Protein AF-G4ZXU2-F1 (afdb_monomer_lite)

Structure (mmCIF, N/CA/C/O backbone):
data_AF-G4ZXU2-F1
#
_entry.id   AF-G4ZXU2-F1
#
loop_
_atom_site.group_PDB
_atom_site.id
_atom_site.type_symbol
_atom_site.label_atom_id
_atom_site.label_alt_id
_atom_site.label_comp_id
_atom_site.label_asym_id
_atom_site.label_entity_id
_atom_site.label_seq_id
_atom_site.pdbx_PDB_ins_code
_atom_site.Cartn_x
_atom_site.Cartn_y
_atom_site.Cartn_z
_atom_site.occupancy
_atom_site.B_iso_or_equiv
_atom_site.auth_seq_id
_atom_site.auth_comp_id
_atom_site.auth_asym_id
_atom_site.auth_atom_id
_atom_site.pdbx_PDB_model_num
ATOM 1 N N . MET A 1 1 ? -4.319 -18.230 17.099 1.00 66.12 1 MET A N 1
ATOM 2 C CA . MET A 1 1 ? -5.086 -17.973 15.853 1.00 66.12 1 MET A CA 1
ATOM 3 C C . MET A 1 1 ? -5.417 -16.495 15.662 1.00 66.12 1 MET A C 1
ATOM 5 O O . MET A 1 1 ? -5.153 -16.000 14.575 1.00 66.12 1 MET A O 1
ATOM 9 N N . ALA A 1 2 ? -5.906 -15.783 16.688 1.00 79.88 2 ALA A N 1
ATOM 10 C CA . ALA A 1 2 ? -6.284 -14.363 16.595 1.00 79.88 2 ALA A CA 1
ATOM 11 C C . ALA A 1 2 ? -5.187 -13.443 16.019 1.00 79.88 2 ALA A C 1
ATOM 13 O O . ALA A 1 2 ? -5.470 -12.634 15.143 1.00 79.88 2 ALA A O 1
ATOM 14 N N . LEU A 1 3 ? -3.926 -13.633 16.426 1.00 79.62 3 LEU A N 1
ATOM 15 C CA . LEU A 1 3 ? -2.787 -12.866 15.906 1.00 79.62 3 LEU A CA 1
ATOM 16 C C . LEU A 1 3 ? -2.544 -13.068 14.404 1.00 79.62 3 LEU A C 1
ATOM 18 O O . LEU A 1 3 ? -2.312 -12.111 13.672 1.00 79.62 3 LEU A O 1
ATOM 22 N N . ARG A 1 4 ? -2.599 -14.319 13.932 1.00 82.06 4 ARG A N 1
ATOM 23 C CA . ARG A 1 4 ? -2.391 -14.629 12.510 1.00 82.06 4 ARG A CA 1
ATOM 24 C C . ARG A 1 4 ? -3.493 -14.010 11.658 1.00 82.06 4 ARG A C 1
ATOM 26 O O . ARG A 1 4 ? -3.188 -13.423 10.630 1.00 82.06 4 ARG A O 1
ATOM 33 N N . LEU A 1 5 ? -4.740 -14.097 12.124 1.00 86.31 5 LEU A N 1
ATOM 34 C CA . LEU A 1 5 ? -5.877 -13.458 11.466 1.00 86.31 5 LEU A CA 1
ATOM 35 C C . LEU A 1 5 ? -5.691 -11.939 11.398 1.00 86.31 5 LEU A C 1
ATOM 37 O O . LEU A 1 5 ? -5.810 -11.366 10.325 1.00 86.31 5 LEU A O 1
ATOM 41 N N . TRP A 1 6 ? -5.305 -11.315 12.512 1.00 87.94 6 TRP A N 1
ATOM 42 C CA . TRP A 1 6 ? -5.061 -9.876 12.561 1.00 87.94 6 TRP A CA 1
ATOM 43 C C . TRP A 1 6 ? -3.970 -9.443 11.571 1.00 87.94 6 TRP A C 1
ATOM 45 O O . TRP A 1 6 ? -4.167 -8.492 10.824 1.00 87.94 6 TRP A O 1
ATOM 55 N N . ARG A 1 7 ? -2.849 -10.174 11.477 1.00 86.19 7 ARG A N 1
ATOM 56 C CA . ARG A 1 7 ? -1.781 -9.858 10.506 1.00 86.19 7 ARG A CA 1
ATOM 57 C C . ARG A 1 7 ? -2.266 -9.965 9.059 1.00 86.19 7 ARG A C 1
ATOM 59 O O . ARG A 1 7 ? -1.912 -9.119 8.245 1.00 86.19 7 ARG A O 1
ATOM 66 N N . VAL A 1 8 ? -3.092 -10.964 8.748 1.00 88.62 8 VAL A N 1
ATOM 67 C CA . VAL A 1 8 ? -3.716 -11.099 7.422 1.00 88.62 8 VAL A CA 1
ATOM 68 C C . VAL A 1 8 ? -4.645 -9.916 7.136 1.00 88.62 8 VAL A C 1
ATOM 70 O O . VAL A 1 8 ? -4.584 -9.350 6.050 1.00 88.62 8 VAL A O 1
ATOM 73 N N . GLU A 1 9 ? -5.449 -9.485 8.110 1.00 91.12 9 GLU A N 1
ATOM 74 C CA . GLU A 1 9 ? -6.321 -8.312 7.963 1.00 91.12 9 GLU A CA 1
ATOM 75 C C . GLU A 1 9 ? -5.517 -7.027 7.690 1.00 91.12 9 GLU A C 1
ATOM 77 O O . GLU A 1 9 ? -5.913 -6.238 6.834 1.00 91.12 9 GLU A O 1
ATOM 82 N N . VAL A 1 10 ? -4.356 -6.840 8.336 1.00 90.62 10 VAL A N 1
ATOM 83 C CA . VAL A 1 10 ? -3.450 -5.710 8.038 1.00 90.62 10 VAL A CA 1
ATOM 84 C C . VAL A 1 10 ? -2.953 -5.751 6.595 1.00 90.62 10 VAL A C 1
ATOM 86 O O . VAL A 1 10 ? -2.970 -4.728 5.911 1.00 90.62 10 VAL A O 1
ATOM 89 N N . VAL A 1 11 ? -2.539 -6.924 6.109 1.00 90.06 11 VAL A N 1
ATOM 90 C CA . VAL A 1 11 ? -2.080 -7.090 4.721 1.00 90.06 11 VAL A CA 1
ATOM 91 C C . VAL A 1 11 ? -3.201 -6.763 3.732 1.00 90.06 11 VAL A C 1
ATOM 93 O O . VAL A 1 11 ? -2.972 -6.025 2.776 1.00 90.06 11 VAL A O 1
ATOM 96 N N . LEU A 1 12 ? -4.426 -7.229 3.988 1.00 92.00 12 LEU A N 1
ATOM 97 C CA . LEU A 1 12 ? -5.588 -6.918 3.147 1.00 92.00 12 LEU A CA 1
ATOM 98 C C . LEU A 1 12 ? -5.900 -5.416 3.122 1.00 92.00 12 LEU A C 1
ATOM 100 O O . LEU A 1 12 ? -6.238 -4.869 2.074 1.00 92.00 12 LEU A O 1
ATOM 104 N N . VAL A 1 13 ? -5.754 -4.734 4.258 1.00 93.38 13 VAL A N 1
ATOM 105 C CA . VAL A 1 13 ? -5.924 -3.278 4.372 1.00 93.38 13 VAL A CA 1
ATOM 106 C C . VAL A 1 13 ? -4.890 -2.530 3.522 1.00 93.38 13 VAL A C 1
ATOM 108 O O . VAL A 1 13 ? -5.250 -1.615 2.780 1.00 93.38 13 VAL A O 1
ATOM 111 N N . VAL A 1 14 ? -3.625 -2.957 3.550 1.00 92.62 14 VAL A N 1
ATOM 112 C CA . VAL A 1 14 ? -2.563 -2.402 2.693 1.00 92.62 14 VAL A CA 1
ATOM 113 C C . VAL A 1 14 ? -2.859 -2.651 1.214 1.00 92.62 14 VAL A C 1
ATOM 115 O O . VAL A 1 14 ? -2.823 -1.712 0.419 1.00 92.62 14 VAL A O 1
ATOM 118 N N . GLN A 1 15 ? -3.189 -3.891 0.840 1.00 91.38 15 GLN A N 1
ATOM 119 C CA . GLN A 1 15 ? -3.541 -4.251 -0.538 1.00 91.38 15 GLN A CA 1
ATOM 120 C C . GLN A 1 15 ? -4.704 -3.402 -1.050 1.00 91.38 15 GLN A C 1
ATOM 122 O O . GLN A 1 15 ? -4.666 -2.888 -2.166 1.00 91.38 15 GLN A O 1
ATOM 127 N N . LYS A 1 16 ? -5.726 -3.202 -0.213 1.00 91.62 16 LYS A N 1
ATOM 128 C CA . LYS A 1 16 ? -6.886 -2.382 -0.549 1.00 91.62 16 LYS A CA 1
ATOM 129 C C . LYS A 1 16 ? -6.506 -0.922 -0.787 1.00 91.62 16 LYS A C 1
ATOM 131 O O . LYS A 1 16 ? -6.988 -0.352 -1.765 1.00 91.62 16 LYS A O 1
ATOM 136 N N . LEU A 1 17 ? -5.617 -0.343 0.028 1.00 91.12 17 LEU A N 1
ATOM 137 C CA . LEU A 1 17 ? -5.084 1.003 -0.211 1.00 91.12 17 LEU A CA 1
ATOM 138 C C . LEU A 1 17 ? -4.321 1.072 -1.543 1.00 91.12 17 LEU A C 1
ATOM 140 O O . LEU A 1 17 ? -4.641 1.914 -2.378 1.00 91.12 17 LEU A O 1
ATOM 144 N N . LEU A 1 18 ? -3.354 0.176 -1.763 1.00 90.19 18 LEU A N 1
ATOM 145 C CA . LEU A 1 18 ? -2.523 0.173 -2.975 1.00 90.19 18 LEU A CA 1
ATOM 146 C C . LEU A 1 18 ? -3.340 -0.102 -4.245 1.00 90.19 18 LEU A C 1
ATOM 148 O O . LEU A 1 18 ? -3.014 0.409 -5.312 1.00 90.19 18 LEU A O 1
ATOM 152 N N . SER A 1 19 ? -4.461 -0.821 -4.130 1.00 88.31 19 SER A N 1
ATOM 153 C CA . SER A 1 19 ? -5.381 -1.060 -5.247 1.00 88.31 19 SER A CA 1
ATOM 154 C C . SER A 1 19 ? -6.033 0.210 -5.806 1.00 88.31 19 SER A C 1
ATOM 156 O O . SER A 1 19 ? -6.678 0.141 -6.854 1.00 88.31 19 SER A O 1
ATOM 158 N N . LEU A 1 20 ? -5.957 1.340 -5.095 1.00 87.44 20 LEU A N 1
ATOM 159 C CA . LEU A 1 20 ? -6.444 2.637 -5.571 1.00 87.44 20 LEU A CA 1
ATOM 160 C C . LEU A 1 20 ? -5.442 3.323 -6.514 1.00 87.44 20 LEU A C 1
ATOM 162 O O . LEU A 1 20 ? -5.861 4.140 -7.334 1.00 87.44 20 LEU A O 1
ATOM 166 N N . GLY A 1 21 ? -4.156 2.979 -6.415 1.00 85.50 21 GLY A N 1
ATOM 167 C CA . GLY A 1 21 ? -3.084 3.564 -7.214 1.00 85.50 21 GLY A CA 1
ATOM 168 C C . GLY A 1 21 ? -2.988 3.016 -8.640 1.00 85.50 21 GLY A C 1
ATOM 169 O O . GLY A 1 21 ? -3.754 2.151 -9.075 1.00 85.50 21 GLY A O 1
ATOM 170 N N . SER A 1 22 ? -2.004 3.530 -9.375 1.00 83.62 22 SER A N 1
ATOM 171 C CA . SER A 1 22 ? -1.691 3.112 -10.739 1.00 83.62 22 SER A CA 1
ATOM 172 C C . SER A 1 22 ? -0.622 2.027 -10.748 1.00 83.62 22 SER A C 1
ATOM 174 O O . SER A 1 22 ? 0.533 2.283 -10.421 1.00 83.62 22 SER A O 1
ATOM 176 N N . THR A 1 23 ? -1.002 0.821 -11.158 1.00 86.25 23 THR A N 1
ATOM 177 C CA . THR A 1 23 ? -0.091 -0.305 -11.394 1.00 86.25 23 THR A CA 1
ATOM 178 C C . THR A 1 23 ? 0.633 -0.164 -12.732 1.00 86.25 23 THR A C 1
ATOM 180 O O . THR A 1 23 ? 0.016 0.163 -13.758 1.00 86.25 23 THR A O 1
ATOM 183 N N . TYR A 1 24 ? 1.937 -0.436 -12.727 1.00 85.56 24 TYR A N 1
ATOM 184 C CA . TYR A 1 24 ? 2.757 -0.525 -13.933 1.00 85.56 24 TYR A CA 1
ATOM 185 C C . TYR A 1 24 ? 3.931 -1.480 -13.741 1.00 85.56 24 TYR A C 1
ATOM 187 O O . TYR A 1 24 ? 4.354 -1.775 -12.623 1.00 85.56 24 TYR A O 1
ATOM 195 N N . GLN A 1 25 ? 4.439 -1.990 -14.858 1.00 88.12 25 GLN A N 1
ATOM 196 C CA . GLN A 1 25 ? 5.576 -2.899 -14.888 1.00 88.12 25 GLN A CA 1
ATOM 197 C C . GLN A 1 25 ? 6.710 -2.284 -15.690 1.00 88.12 25 GLN A C 1
ATOM 199 O O . GLN A 1 25 ? 6.481 -1.678 -16.739 1.00 88.12 25 GLN A O 1
ATOM 204 N N . VAL A 1 26 ? 7.924 -2.488 -15.201 1.00 84.69 26 VAL A N 1
ATOM 205 C CA . VAL A 1 26 ? 9.163 -2.031 -15.814 1.00 84.69 26 VAL A CA 1
ATOM 206 C C . VAL A 1 26 ? 10.009 -3.238 -16.165 1.00 84.69 26 VAL A C 1
ATOM 208 O O . VAL A 1 26 ? 10.190 -4.127 -15.334 1.00 84.69 26 VAL A O 1
ATOM 211 N N . ARG A 1 27 ? 10.540 -3.256 -17.390 1.00 85.19 27 ARG A N 1
ATOM 212 C CA . ARG A 1 27 ? 11.454 -4.301 -17.861 1.00 85.19 27 ARG A C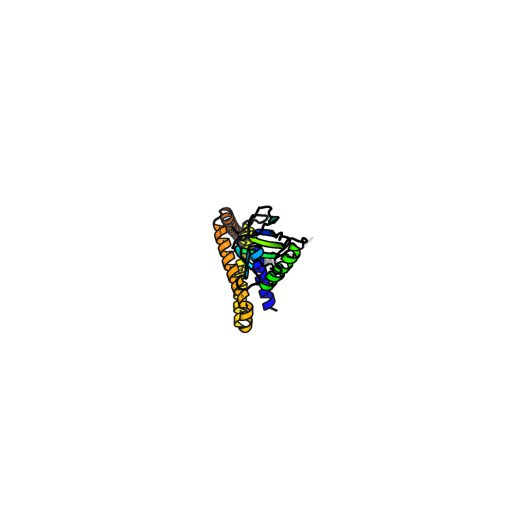A 1
ATOM 213 C C . ARG A 1 27 ? 12.850 -3.738 -18.089 1.00 85.19 27 ARG A C 1
ATOM 215 O O . ARG A 1 27 ? 13.025 -2.864 -18.942 1.00 85.19 27 ARG A O 1
ATOM 222 N N . TYR A 1 28 ? 13.825 -4.287 -17.375 1.00 78.56 28 TYR A N 1
ATOM 223 C CA . TYR A 1 28 ? 15.240 -3.968 -17.534 1.00 78.56 28 TYR A CA 1
ATOM 224 C C . TYR A 1 28 ? 15.941 -5.030 -18.374 1.00 78.56 28 TYR A C 1
ATOM 226 O O . TYR A 1 28 ? 15.869 -6.220 -18.059 1.00 78.56 28 TYR A O 1
ATOM 234 N N . LEU A 1 29 ? 16.636 -4.590 -19.423 1.00 74.56 29 LEU A N 1
ATOM 235 C CA . LEU A 1 29 ? 17.646 -5.404 -20.090 1.00 74.56 29 LEU A CA 1
ATOM 236 C C . LEU A 1 29 ? 19.003 -5.013 -19.514 1.00 74.56 29 LEU A C 1
ATOM 238 O O . LEU A 1 29 ? 19.454 -3.884 -19.704 1.00 74.56 29 LEU A O 1
ATOM 242 N N . LEU A 1 30 ? 19.639 -5.932 -18.795 1.00 70.62 30 LEU A N 1
ATOM 243 C CA . LEU A 1 30 ? 21.023 -5.747 -18.380 1.00 70.62 30 LEU A CA 1
ATOM 244 C C . LEU A 1 30 ? 21.955 -6.169 -19.522 1.00 70.62 30 LEU A C 1
ATOM 246 O O . LEU A 1 30 ? 21.679 -7.127 -20.239 1.00 70.62 30 LEU A O 1
ATOM 250 N N . SER A 1 31 ? 23.038 -5.412 -19.716 1.00 60.69 31 SER A N 1
ATOM 251 C CA . SER A 1 31 ? 24.072 -5.712 -20.717 1.00 60.69 31 SER A CA 1
ATOM 252 C C . SER A 1 31 ? 24.825 -7.005 -20.367 1.00 60.69 31 SER A C 1
ATOM 254 O O . SER A 1 31 ? 24.904 -7.355 -19.193 1.00 60.69 31 SER A O 1
ATOM 256 N N . GLU A 1 32 ? 25.425 -7.670 -21.363 1.00 58.12 32 GLU A N 1
ATOM 257 C CA . GLU A 1 32 ? 26.023 -9.028 -21.319 1.00 58.12 32 GLU A CA 1
ATOM 258 C C . GLU A 1 32 ? 27.130 -9.266 -20.263 1.00 58.12 32 GLU A C 1
ATOM 260 O O . GLU A 1 32 ? 27.612 -10.387 -20.115 1.00 58.12 32 GLU A O 1
ATOM 265 N N . ALA A 1 33 ? 27.554 -8.246 -19.515 1.00 55.88 33 ALA A N 1
ATOM 266 C CA . ALA A 1 33 ? 28.578 -8.366 -18.478 1.00 55.88 33 ALA A CA 1
ATOM 267 C C . ALA A 1 33 ? 28.231 -7.521 -17.241 1.00 55.88 33 ALA A C 1
ATOM 269 O O . ALA A 1 33 ? 28.836 -6.465 -17.026 1.00 55.88 33 ALA A O 1
ATOM 270 N N . PRO A 1 34 ? 27.251 -7.927 -16.421 1.00 56.00 34 PRO A N 1
ATOM 271 C CA . PRO A 1 34 ? 27.084 -7.347 -15.108 1.00 56.00 34 PRO A CA 1
ATOM 272 C C . PRO A 1 34 ? 28.208 -7.851 -14.191 1.00 56.00 34 PRO A C 1
ATOM 274 O O . PRO A 1 34 ? 28.791 -8.913 -14.431 1.00 56.00 34 PRO A O 1
ATOM 277 N N . PRO A 1 35 ? 28.508 -7.123 -13.110 1.00 57.31 35 PRO A N 1
ATOM 278 C CA . PRO A 1 35 ? 29.254 -7.702 -12.001 1.00 57.31 35 PRO A CA 1
ATOM 279 C C . PRO A 1 35 ? 28.516 -8.940 -11.455 1.00 57.31 35 PRO A C 1
ATOM 281 O O . PRO A 1 35 ? 27.292 -9.018 -11.544 1.00 57.31 35 PRO A O 1
ATOM 284 N N . ASP A 1 36 ? 29.240 -9.876 -10.833 1.00 63.25 36 ASP A N 1
ATOM 285 C CA . ASP A 1 36 ? 28.696 -11.101 -10.204 1.00 63.25 36 ASP A CA 1
ATOM 286 C C . ASP A 1 36 ? 27.638 -10.839 -9.094 1.00 63.25 36 ASP A C 1
ATOM 288 O O . ASP A 1 36 ? 27.110 -11.777 -8.500 1.00 63.25 36 ASP A O 1
ATOM 292 N N . ASP A 1 37 ? 27.327 -9.571 -8.806 1.00 70.06 37 ASP A N 1
ATOM 293 C CA . ASP A 1 37 ? 26.462 -9.083 -7.731 1.00 70.06 37 ASP A CA 1
ATOM 294 C C . ASP A 1 37 ? 25.640 -7.870 -8.221 1.00 70.06 37 ASP A C 1
ATOM 296 O O . ASP A 1 37 ? 25.991 -6.720 -7.954 1.00 70.06 37 ASP A O 1
ATOM 300 N N . VAL A 1 38 ? 24.576 -8.121 -8.997 1.00 72.94 38 VAL A N 1
ATOM 301 C CA . VAL A 1 38 ? 23.61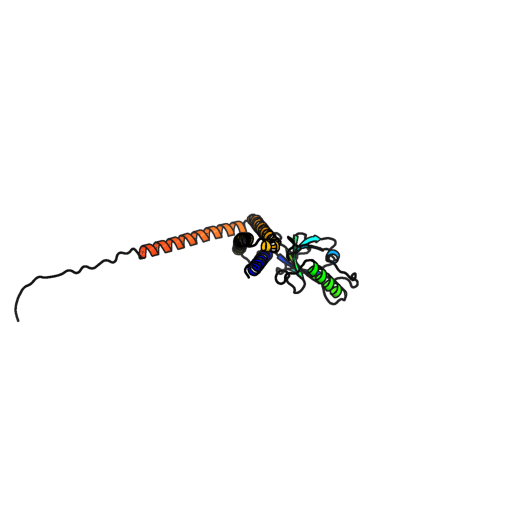8 -7.085 -9.436 1.00 72.94 38 VAL A CA 1
ATOM 302 C C . VAL A 1 38 ? 22.767 -6.626 -8.251 1.00 72.94 38 VAL A C 1
ATOM 304 O O . VAL A 1 38 ? 22.126 -7.439 -7.588 1.00 72.94 38 VAL A O 1
ATOM 307 N N . LYS A 1 39 ? 22.700 -5.318 -8.009 1.00 81.88 39 LYS A N 1
ATOM 308 C CA . LYS A 1 39 ? 21.913 -4.690 -6.934 1.00 81.88 39 LYS A CA 1
ATOM 309 C C . LYS A 1 39 ? 20.831 -3.785 -7.497 1.00 81.88 39 LYS A C 1
ATOM 311 O O . LYS A 1 39 ? 20.889 -3.346 -8.641 1.00 81.88 39 LYS A O 1
ATOM 316 N N . PHE A 1 40 ? 19.886 -3.387 -6.643 1.00 80.88 40 PHE A N 1
ATOM 317 C CA . PHE A 1 40 ? 18.915 -2.338 -6.979 1.00 80.88 40 PHE A CA 1
ATOM 318 C C . PHE A 1 40 ? 19.571 -1.050 -7.497 1.00 80.88 40 PHE A C 1
ATOM 320 O O . PHE A 1 40 ? 19.019 -0.402 -8.380 1.00 80.88 40 PHE A O 1
ATOM 327 N N . GLN A 1 41 ? 20.762 -0.710 -6.997 1.00 80.25 41 GLN A N 1
ATOM 328 C CA . GLN A 1 41 ? 21.517 0.466 -7.439 1.00 80.25 41 GLN A CA 1
ATOM 329 C C . GLN A 1 41 ? 21.988 0.350 -8.892 1.00 80.25 41 GLN A C 1
ATOM 331 O O . GLN A 1 41 ? 22.009 1.354 -9.595 1.00 80.25 41 GLN A O 1
ATOM 336 N N . ASP A 1 42 ? 22.288 -0.861 -9.367 1.00 74.06 42 ASP A N 1
ATOM 337 C CA . ASP A 1 42 ? 22.630 -1.106 -10.774 1.00 74.06 42 ASP A CA 1
ATOM 338 C C . ASP A 1 42 ? 21.397 -0.991 -11.676 1.00 74.06 42 ASP A C 1
ATOM 340 O O . ASP A 1 42 ? 21.510 -0.697 -12.861 1.00 74.06 42 ASP A O 1
ATOM 344 N N . VAL A 1 43 ? 20.210 -1.161 -11.085 1.00 73.62 43 VAL A N 1
ATOM 345 C CA . VAL A 1 43 ? 18.895 -0.870 -11.671 1.00 73.62 43 VAL A CA 1
ATOM 346 C C . VAL A 1 43 ? 18.514 0.617 -11.489 1.00 73.62 43 VAL A C 1
ATOM 348 O O . VAL A 1 43 ? 17.441 1.048 -11.899 1.00 73.62 43 VAL A O 1
ATOM 351 N N . GLY A 1 44 ? 19.405 1.431 -10.908 1.00 75.62 44 GLY A N 1
ATOM 352 C CA . GLY A 1 44 ? 19.222 2.864 -10.650 1.00 75.62 44 GLY A CA 1
ATOM 353 C C . GLY A 1 44 ? 18.178 3.192 -9.585 1.00 75.62 44 GLY A C 1
ATOM 354 O O . GLY A 1 44 ? 17.688 4.321 -9.512 1.00 75.62 44 GLY A O 1
ATOM 355 N N . LEU A 1 45 ? 17.826 2.210 -8.755 1.00 85.31 45 LEU A N 1
ATOM 356 C CA . LEU A 1 45 ? 16.777 2.308 -7.752 1.00 85.31 45 LEU A CA 1
ATOM 357 C C . LEU A 1 45 ? 17.339 2.135 -6.348 1.00 85.31 45 LEU A C 1
ATOM 359 O O . LEU A 1 45 ? 18.248 1.345 -6.089 1.00 85.31 45 LEU A O 1
ATOM 363 N N . LYS A 1 46 ? 16.715 2.821 -5.397 1.00 88.25 46 LYS A N 1
ATOM 364 C CA . LYS A 1 46 ? 16.916 2.569 -3.975 1.00 88.25 46 LYS A CA 1
ATOM 365 C C . LYS A 1 46 ? 15.578 2.361 -3.300 1.00 88.25 46 LYS A C 1
ATOM 367 O O . LYS A 1 46 ? 14.741 3.264 -3.271 1.00 88.25 46 LYS A O 1
ATOM 372 N N . VAL A 1 47 ? 15.393 1.187 -2.716 1.00 90.69 47 VAL A N 1
ATOM 373 C CA . VAL A 1 47 ? 14.134 0.771 -2.099 1.00 90.69 47 VAL A CA 1
ATOM 374 C C . VAL A 1 47 ? 14.322 0.624 -0.592 1.00 90.69 47 VAL A C 1
ATOM 376 O O . VAL A 1 47 ? 15.360 0.154 -0.135 1.00 90.69 47 VAL A O 1
ATOM 379 N N . ALA A 1 48 ? 13.323 1.035 0.186 1.00 92.25 48 ALA A N 1
ATOM 380 C CA . ALA A 1 48 ? 13.301 0.860 1.632 1.00 92.25 48 ALA A CA 1
ATOM 381 C C . ALA A 1 48 ? 12.005 0.188 2.090 1.00 92.25 48 ALA A C 1
ATOM 383 O O . ALA A 1 48 ? 10.932 0.401 1.524 1.00 92.25 48 ALA A O 1
ATOM 384 N N . ALA A 1 49 ? 12.105 -0.606 3.155 1.00 91.44 49 ALA A N 1
ATOM 385 C CA . ALA A 1 49 ? 10.946 -1.179 3.822 1.00 91.44 49 ALA A CA 1
ATOM 386 C C . ALA A 1 49 ? 10.193 -0.097 4.609 1.00 91.44 49 ALA A C 1
ATOM 388 O O . ALA A 1 49 ? 10.730 0.523 5.530 1.00 91.44 49 ALA A O 1
ATOM 389 N N . VAL A 1 50 ? 8.919 0.100 4.285 1.00 89.75 50 VAL A N 1
ATOM 390 C CA . VAL A 1 50 ? 8.030 1.017 4.999 1.00 89.75 50 VAL A CA 1
ATOM 391 C C . VAL A 1 50 ? 7.779 0.442 6.386 1.00 89.75 50 VAL A C 1
ATOM 393 O O . VAL A 1 50 ? 7.203 -0.637 6.518 1.00 89.75 50 VAL A O 1
ATOM 396 N N . VAL A 1 51 ? 8.224 1.145 7.431 1.00 88.38 51 VAL A N 1
ATOM 397 C CA . VAL A 1 51 ? 8.024 0.736 8.834 1.00 88.38 51 VAL A CA 1
ATOM 398 C C . VAL A 1 51 ? 8.560 -0.686 9.120 1.00 88.38 51 VAL A C 1
ATOM 400 O O . VAL A 1 51 ? 7.945 -1.468 9.847 1.00 88.38 51 VAL A O 1
ATOM 403 N N . ASN A 1 52 ? 9.702 -1.051 8.521 1.00 82.56 52 ASN A N 1
ATOM 404 C CA . ASN A 1 52 ? 10.299 -2.393 8.634 1.00 82.56 52 ASN A CA 1
ATOM 405 C C . ASN A 1 52 ? 9.309 -3.530 8.299 1.00 82.56 52 ASN A C 1
ATOM 407 O O . ASN A 1 52 ? 9.294 -4.573 8.955 1.00 82.56 52 ASN A O 1
ATOM 411 N N . SER A 1 53 ? 8.433 -3.300 7.320 1.00 85.56 53 SER A N 1
ATOM 412 C CA . SER A 1 53 ? 7.430 -4.265 6.865 1.00 85.56 53 SER A CA 1
ATOM 413 C C . SER A 1 53 ? 7.796 -4.887 5.512 1.00 85.56 53 SER A C 1
ATOM 415 O O . SER A 1 53 ? 8.875 -4.658 4.974 1.00 85.56 53 SER A O 1
ATOM 417 N N . HIS A 1 54 ? 6.873 -5.674 4.957 1.00 85.94 54 HIS A N 1
ATOM 418 C CA . HIS A 1 54 ? 6.970 -6.269 3.617 1.00 85.94 54 HIS A CA 1
ATOM 419 C C . HIS A 1 54 ? 6.461 -5.334 2.507 1.00 85.94 54 HIS A C 1
ATOM 421 O O . HIS A 1 54 ? 6.256 -5.759 1.375 1.00 85.94 54 HIS A O 1
ATOM 427 N N . VAL A 1 55 ? 6.191 -4.071 2.847 1.00 89.56 55 VAL A N 1
ATOM 428 C CA . VAL A 1 55 ? 5.818 -3.029 1.893 1.00 89.56 55 VAL A CA 1
ATOM 429 C C . VAL A 1 55 ? 7.060 -2.218 1.587 1.00 89.56 55 VAL A C 1
ATOM 431 O O . VAL A 1 55 ? 7.691 -1.675 2.493 1.00 89.56 55 VAL A O 1
ATOM 434 N N . PHE A 1 56 ? 7.392 -2.118 0.310 1.00 93.25 56 PHE A N 1
ATOM 435 C CA . PHE A 1 56 ? 8.628 -1.510 -0.143 1.00 93.25 56 PHE A CA 1
ATOM 436 C C . PHE A 1 56 ? 8.339 -0.230 -0.916 1.00 93.25 56 PHE A C 1
ATOM 438 O O . PHE A 1 56 ? 7.479 -0.222 -1.793 1.00 93.25 56 PHE A O 1
ATOM 445 N N . GLN A 1 57 ? 9.050 0.847 -0.592 1.00 93.31 57 GLN A N 1
ATOM 446 C CA . GLN A 1 57 ? 8.900 2.144 -1.244 1.00 93.31 57 GLN A CA 1
ATOM 447 C C . GLN A 1 57 ? 10.228 2.597 -1.849 1.00 93.31 57 GLN A C 1
ATOM 449 O O . GLN A 1 57 ? 11.284 2.485 -1.224 1.00 93.31 57 GLN A O 1
ATOM 454 N N . VAL A 1 58 ? 10.164 3.119 -3.069 1.00 91.81 58 VAL A N 1
ATOM 455 C CA . VAL A 1 58 ? 11.289 3.747 -3.757 1.00 91.81 58 VAL A CA 1
ATOM 456 C C . VAL A 1 58 ? 11.617 5.054 -3.042 1.00 91.81 58 VAL A C 1
ATOM 458 O O . VAL A 1 58 ? 10.769 5.927 -2.879 1.00 91.81 58 VAL A O 1
ATOM 461 N N . THR A 1 59 ? 12.855 5.177 -2.585 1.00 88.75 59 THR A N 1
ATOM 462 C CA . THR A 1 59 ? 13.356 6.344 -1.845 1.00 88.75 59 THR A CA 1
ATOM 463 C C . THR A 1 59 ? 14.093 7.321 -2.743 1.00 88.75 59 THR A C 1
ATOM 465 O O . THR A 1 59 ? 13.993 8.528 -2.552 1.00 88.75 59 THR A O 1
ATOM 468 N N . GLU A 1 60 ? 14.829 6.800 -3.718 1.00 82.62 60 GLU A N 1
ATOM 469 C CA . GLU A 1 60 ? 15.681 7.582 -4.597 1.00 82.62 60 GLU A CA 1
ATOM 470 C C . GLU A 1 60 ? 15.837 6.845 -5.925 1.00 82.62 60 GLU A C 1
ATOM 472 O O . GLU A 1 60 ? 15.916 5.611 -5.952 1.00 82.62 60 GLU A O 1
ATOM 477 N N . THR A 1 61 ? 15.884 7.614 -7.006 1.00 78.31 61 THR A N 1
ATOM 478 C CA . THR A 1 61 ? 16.169 7.131 -8.353 1.00 78.31 61 THR A CA 1
ATOM 479 C C . THR A 1 61 ? 17.396 7.879 -8.875 1.00 78.31 61 THR A C 1
ATOM 481 O O . THR A 1 61 ? 17.445 9.110 -8.856 1.00 78.31 61 THR A O 1
ATOM 484 N N . GLN A 1 62 ? 18.442 7.149 -9.267 1.00 71.25 62 GLN A N 1
ATOM 485 C CA . GLN A 1 62 ? 19.675 7.727 -9.810 1.00 71.25 62 GLN A CA 1
ATOM 486 C C . GLN A 1 62 ? 20.120 6.938 -11.034 1.00 71.25 62 GLN A C 1
ATOM 488 O O . GLN A 1 62 ? 20.343 5.738 -10.935 1.00 71.25 62 GLN A O 1
ATOM 493 N N . ASN A 1 63 ? 20.322 7.639 -12.157 1.00 64.00 63 ASN A N 1
ATOM 494 C CA . ASN A 1 63 ? 20.898 7.083 -13.387 1.00 64.00 63 ASN A CA 1
ATOM 495 C C . ASN A 1 63 ? 20.283 5.724 -13.773 1.00 64.00 63 ASN A C 1
ATOM 497 O O . ASN A 1 63 ? 21.008 4.749 -13.957 1.00 64.00 63 ASN A O 1
ATOM 501 N N . GLU A 1 64 ? 18.949 5.667 -13.867 1.00 65.94 64 GLU A N 1
ATOM 502 C CA . GLU A 1 64 ? 18.228 4.443 -14.234 1.00 65.94 64 GLU A CA 1
ATOM 503 C C . GLU A 1 64 ? 18.776 3.865 -15.554 1.00 65.94 64 GLU A C 1
ATOM 505 O O . GLU A 1 64 ? 18.871 4.592 -16.551 1.00 65.94 64 GLU A O 1
ATOM 510 N N . PRO A 1 65 ? 19.166 2.576 -15.586 1.00 64.44 65 PRO A N 1
ATOM 511 C CA . PRO A 1 65 ? 19.605 1.925 -16.807 1.00 64.44 65 PRO A CA 1
ATOM 512 C C . PRO A 1 65 ? 18.452 1.852 -17.818 1.00 64.44 65 PRO A C 1
ATOM 514 O O . PRO A 1 65 ? 17.277 1.905 -17.442 1.00 64.44 65 PRO A O 1
ATOM 517 N N . PRO A 1 66 ? 18.768 1.715 -19.117 1.00 64.50 66 PRO A N 1
ATOM 518 C CA . PRO A 1 66 ? 17.769 1.758 -20.177 1.00 64.50 66 PRO A CA 1
ATOM 519 C C . PRO A 1 66 ? 16.670 0.699 -19.988 1.00 64.50 66 PRO A C 1
ATOM 521 O O . PRO A 1 66 ? 16.921 -0.507 -19.974 1.00 64.50 66 PRO A O 1
ATOM 524 N N . MET A 1 67 ? 15.429 1.173 -19.874 1.00 72.44 67 MET A N 1
ATOM 525 C CA . MET A 1 67 ? 14.220 0.352 -19.778 1.00 72.44 67 MET A CA 1
ATOM 526 C C . MET A 1 67 ? 13.717 0.012 -21.186 1.00 72.44 67 MET A C 1
ATOM 528 O O . MET A 1 67 ? 13.678 0.873 -22.064 1.00 72.44 67 MET A O 1
ATOM 532 N N . VAL A 1 68 ? 13.282 -1.230 -21.411 1.00 60.88 68 VAL A N 1
ATOM 533 C CA . VAL A 1 68 ? 12.797 -1.688 -22.737 1.00 60.88 68 VAL A CA 1
ATOM 534 C C . VAL A 1 68 ? 11.276 -1.675 -22.860 1.00 60.88 68 VAL A C 1
ATOM 536 O O . VAL A 1 68 ? 10.706 -1.905 -23.925 1.00 60.88 68 VAL A O 1
ATOM 539 N N . GLY A 1 69 ? 10.588 -1.311 -21.787 1.00 61.62 69 GLY A N 1
ATOM 540 C CA . GLY A 1 69 ? 9.169 -1.025 -21.846 1.00 61.62 69 GLY A CA 1
ATOM 541 C C . GLY A 1 69 ? 8.599 -0.735 -20.475 1.00 61.62 69 GLY A C 1
ATOM 542 O O . GLY A 1 69 ? 8.978 -1.361 -19.481 1.00 61.62 69 GLY A O 1
ATOM 543 N N . THR A 1 70 ? 7.654 0.195 -20.459 1.00 63.00 70 THR A N 1
ATOM 544 C CA . THR A 1 70 ? 6.754 0.436 -19.343 1.00 63.00 70 THR A CA 1
ATOM 545 C C . THR A 1 70 ? 5.339 0.134 -19.808 1.00 63.00 70 THR A C 1
ATOM 547 O O . THR A 1 70 ? 4.819 0.748 -20.738 1.00 63.00 70 THR A O 1
ATOM 550 N N . SER A 1 71 ? 4.721 -0.877 -19.204 1.00 62.66 71 SER A N 1
ATOM 551 C CA . SER A 1 71 ? 3.321 -1.203 -19.468 1.00 62.66 71 SER A CA 1
ATOM 552 C C . SER A 1 71 ? 2.513 -0.909 -18.221 1.00 62.66 71 SER A C 1
ATOM 554 O O . SER A 1 71 ? 2.762 -1.486 -17.160 1.00 62.66 71 SER A O 1
ATOM 556 N N . THR A 1 72 ? 1.546 -0.018 -18.353 1.00 62.22 72 THR A N 1
ATOM 557 C CA . THR A 1 72 ? 0.484 0.176 -17.375 1.00 62.22 72 THR A CA 1
ATOM 558 C C . THR A 1 72 ? -0.716 -0.688 -17.744 1.00 62.22 72 THR A C 1
ATOM 560 O O . THR A 1 72 ? -0.967 -0.955 -18.920 1.00 62.22 72 THR A O 1
ATOM 563 N N . ASP A 1 73 ? -1.510 -1.071 -16.746 1.00 61.44 73 ASP A N 1
ATOM 564 C CA . ASP A 1 73 ? -2.777 -1.776 -16.991 1.00 61.44 73 ASP A CA 1
ATOM 565 C C . ASP A 1 73 ? -3.831 -0.888 -17.695 1.00 61.44 73 ASP A C 1
ATOM 567 O O . ASP A 1 73 ? -4.853 -1.389 -18.157 1.00 61.44 73 ASP A O 1
ATOM 571 N N . ASP A 1 74 ? -3.602 0.429 -17.787 1.00 54.16 74 ASP A N 1
ATOM 572 C CA . ASP A 1 74 ? -4.523 1.422 -18.359 1.00 54.16 74 ASP A CA 1
ATOM 573 C C . ASP A 1 74 ? -4.046 2.047 -19.686 1.00 54.16 74 ASP A C 1
ATOM 575 O O . ASP A 1 74 ? -4.706 2.942 -20.213 1.00 54.16 74 ASP A O 1
ATOM 579 N N . GLY A 1 75 ? -2.923 1.584 -20.249 1.00 49.84 75 GLY A N 1
ATOM 580 C CA . GLY A 1 75 ? -2.391 2.078 -21.525 1.00 49.84 75 GLY A CA 1
ATOM 581 C C . GLY A 1 75 ? -1.812 3.499 -21.474 1.00 49.84 75 GLY A C 1
ATOM 582 O O . GLY A 1 75 ? -1.446 4.043 -22.516 1.00 49.84 75 GLY A O 1
ATOM 583 N N . SER A 1 76 ? -1.713 4.105 -20.286 1.00 53.06 76 SER A N 1
ATOM 584 C CA . SER A 1 76 ? -1.023 5.381 -20.079 1.00 53.06 76 SER A CA 1
ATOM 585 C C . SER A 1 76 ? 0.498 5.177 -20.013 1.00 53.06 76 SER A C 1
ATOM 587 O O . SER A 1 76 ? 0.981 4.212 -19.422 1.00 53.06 76 SER A O 1
ATOM 589 N N . SER A 1 77 ? 1.295 6.059 -20.620 1.00 52.12 77 SER A N 1
ATOM 590 C CA . SER A 1 77 ? 2.757 5.936 -20.564 1.00 52.12 77 SER A CA 1
ATOM 591 C C . SER A 1 77 ? 3.290 6.551 -19.266 1.00 52.12 77 SER A C 1
ATOM 593 O O . SER A 1 77 ? 3.502 7.761 -19.189 1.00 52.12 77 SER A O 1
ATOM 595 N N . ILE A 1 78 ? 3.515 5.730 -18.238 1.00 58.81 78 ILE A N 1
ATOM 596 C CA . ILE A 1 78 ? 4.419 6.107 -17.142 1.00 58.81 78 ILE A CA 1
ATOM 597 C C . ILE A 1 78 ? 5.838 5.902 -17.672 1.00 58.81 78 ILE A C 1
ATOM 599 O O . ILE A 1 78 ? 6.216 4.782 -18.009 1.00 58.81 78 ILE A O 1
ATOM 603 N N . CYS A 1 79 ? 6.595 6.988 -17.818 1.00 59.12 79 CYS A N 1
ATOM 604 C CA . CYS A 1 79 ? 7.894 6.967 -18.500 1.00 59.12 79 CYS A CA 1
ATOM 605 C C . CYS A 1 79 ? 9.095 6.811 -17.555 1.00 59.12 79 CYS A C 1
ATOM 607 O O . CYS A 1 79 ? 10.210 6.662 -18.041 1.00 59.12 79 CYS A O 1
ATOM 609 N N . SER A 1 80 ? 8.889 6.859 -16.237 1.00 73.88 80 SER A N 1
ATOM 610 C CA . SER A 1 80 ? 9.965 6.795 -15.240 1.00 73.88 80 SER A CA 1
ATOM 611 C C . SER A 1 80 ? 9.448 6.300 -13.896 1.00 73.88 80 SER A C 1
ATOM 613 O O . SER A 1 80 ? 8.276 6.515 -13.565 1.00 73.88 80 SER A O 1
ATOM 615 N N . ILE A 1 81 ? 10.317 5.669 -13.109 1.00 84.25 81 ILE A N 1
ATOM 616 C CA . ILE A 1 81 ? 10.052 5.398 -11.694 1.00 84.25 81 ILE A CA 1
ATOM 617 C C . ILE A 1 81 ? 10.346 6.681 -10.903 1.00 84.25 81 ILE A C 1
ATOM 619 O O . ILE A 1 81 ? 11.217 7.474 -11.255 1.00 84.25 81 ILE A O 1
ATOM 623 N N . GLU A 1 82 ? 9.566 6.931 -9.859 1.00 85.88 82 GLU A N 1
ATOM 624 C CA . GLU A 1 82 ? 9.677 8.111 -9.010 1.00 85.88 82 GLU A CA 1
ATOM 625 C C . GLU A 1 82 ? 9.888 7.701 -7.554 1.00 85.88 82 GLU A C 1
ATOM 627 O O . GLU A 1 82 ? 9.426 6.655 -7.083 1.00 85.88 82 GLU A O 1
ATOM 632 N N . ALA A 1 83 ? 10.564 8.574 -6.808 1.00 87.06 83 ALA A N 1
ATOM 633 C CA . ALA A 1 83 ? 10.570 8.476 -5.360 1.00 87.06 83 ALA A CA 1
ATOM 634 C C . ALA A 1 83 ? 9.122 8.526 -4.844 1.00 87.06 83 ALA A C 1
ATOM 636 O O . ALA A 1 83 ? 8.340 9.402 -5.212 1.00 87.06 83 ALA A O 1
ATOM 637 N N . GLY A 1 84 ? 8.771 7.575 -3.985 1.00 87.44 84 GLY A N 1
ATOM 638 C CA . GLY A 1 84 ? 7.423 7.404 -3.458 1.00 87.44 84 GLY A CA 1
ATOM 639 C C . GLY A 1 84 ? 6.633 6.252 -4.082 1.00 87.44 84 GLY A C 1
ATOM 640 O O . GLY A 1 84 ? 5.644 5.837 -3.474 1.00 87.44 84 GLY A O 1
ATOM 641 N N . ASP A 1 85 ? 7.070 5.697 -5.217 1.00 90.75 85 ASP A N 1
ATOM 642 C CA . ASP A 1 85 ? 6.439 4.516 -5.815 1.00 90.75 85 ASP A CA 1
ATOM 643 C C . ASP A 1 85 ? 6.630 3.273 -4.939 1.00 90.75 85 ASP A C 1
ATOM 645 O O . ASP A 1 85 ? 7.664 3.094 -4.295 1.00 90.75 85 ASP A O 1
ATOM 649 N N . TYR A 1 86 ? 5.634 2.390 -4.914 1.00 92.75 86 TYR A N 1
ATOM 650 C CA . TYR A 1 86 ? 5.679 1.169 -4.112 1.00 92.75 86 TYR A CA 1
ATOM 651 C C . TYR A 1 86 ? 6.074 -0.017 -4.978 1.00 92.75 86 TYR A C 1
ATOM 653 O O . TYR A 1 86 ? 5.384 -0.322 -5.949 1.00 92.75 86 TYR A O 1
ATOM 661 N N . LEU A 1 87 ? 7.147 -0.715 -4.613 1.00 93.06 87 LEU A N 1
ATOM 662 C CA . LEU A 1 87 ? 7.530 -1.981 -5.233 1.00 93.06 87 LEU A CA 1
ATOM 663 C C . LEU A 1 87 ? 6.639 -3.090 -4.662 1.00 93.06 87 LEU A C 1
ATOM 665 O O . LEU A 1 87 ? 6.715 -3.413 -3.476 1.00 93.06 87 LEU A O 1
ATOM 669 N N . VAL A 1 88 ? 5.792 -3.669 -5.511 1.00 92.75 88 VAL A N 1
ATOM 670 C CA . VAL A 1 88 ? 4.779 -4.6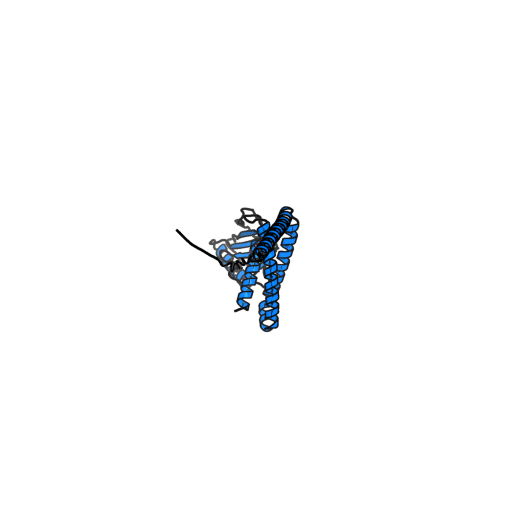57 -5.099 1.00 92.75 88 VAL A CA 1
ATOM 671 C C . VAL A 1 88 ? 5.062 -6.067 -5.610 1.00 92.75 88 VAL A C 1
ATOM 673 O O . VAL A 1 88 ? 4.437 -7.020 -5.152 1.00 92.75 88 VAL A O 1
ATOM 676 N N . GLY A 1 89 ? 6.005 -6.238 -6.536 1.00 91.88 89 GLY A N 1
ATOM 677 C CA . GLY A 1 89 ? 6.367 -7.567 -7.016 1.00 91.88 89 GLY A CA 1
ATOM 678 C C . GLY A 1 89 ? 7.492 -7.588 -8.039 1.00 91.88 89 GLY A C 1
ATOM 679 O O . GLY A 1 89 ? 7.904 -6.548 -8.558 1.00 91.88 89 GLY A O 1
ATOM 680 N N . MET A 1 90 ? 7.930 -8.801 -8.368 1.00 90.00 90 MET A N 1
ATOM 681 C CA . MET A 1 90 ? 8.951 -9.081 -9.376 1.00 90.00 90 MET A CA 1
ATOM 682 C C . MET A 1 90 ? 8.533 -10.288 -10.220 1.00 90.00 90 MET A C 1
ATOM 684 O O . MET A 1 90 ? 8.187 -11.338 -9.685 1.00 90.00 90 MET A O 1
ATOM 688 N N . GLY A 1 91 ? 8.538 -10.149 -11.546 1.00 85.44 91 GLY A N 1
ATOM 689 C CA . GLY A 1 91 ? 8.069 -11.195 -12.455 1.00 85.44 91 GLY A CA 1
ATOM 690 C C . GLY A 1 91 ? 6.632 -11.626 -12.138 1.00 85.44 91 GLY A C 1
ATOM 691 O O . GLY A 1 91 ? 5.700 -10.820 -12.203 1.00 85.44 91 GLY A O 1
ATOM 692 N N . VAL A 1 92 ? 6.456 -12.903 -11.794 1.00 84.12 92 VAL A N 1
ATOM 693 C CA . VAL A 1 92 ? 5.162 -13.468 -11.374 1.00 84.12 92 VAL A CA 1
ATOM 694 C C . VAL A 1 92 ? 4.876 -13.268 -9.880 1.00 84.12 92 VAL A C 1
ATOM 696 O O . VAL A 1 92 ? 3.707 -13.265 -9.487 1.00 84.12 92 VAL A O 1
ATOM 699 N N . ASP A 1 93 ? 5.902 -13.011 -9.067 1.00 89.00 93 ASP A N 1
ATOM 700 C CA . ASP A 1 93 ? 5.815 -12.969 -7.607 1.00 89.00 93 ASP A CA 1
ATOM 701 C C . ASP A 1 93 ? 5.207 -11.659 -7.099 1.00 89.00 93 ASP A C 1
ATOM 703 O O . ASP A 1 93 ? 5.645 -10.557 -7.451 1.00 89.00 93 ASP A O 1
ATOM 707 N N . ASP A 1 94 ? 4.171 -11.776 -6.270 1.00 89.25 94 ASP A N 1
ATOM 708 C CA . ASP A 1 94 ? 3.487 -10.662 -5.607 1.00 89.25 94 ASP A CA 1
ATOM 709 C C . ASP A 1 94 ? 3.890 -10.623 -4.127 1.00 89.25 94 ASP A C 1
ATOM 711 O O . ASP A 1 94 ? 3.562 -11.528 -3.354 1.00 89.25 94 ASP A O 1
ATOM 715 N N . PHE A 1 95 ? 4.600 -9.565 -3.732 1.00 89.75 95 PHE A N 1
ATOM 716 C CA . PHE A 1 95 ? 5.135 -9.409 -2.378 1.00 89.75 95 PHE A CA 1
ATOM 717 C C . PHE A 1 95 ? 4.050 -9.113 -1.339 1.00 89.75 95 PHE A C 1
ATOM 719 O O . PHE A 1 95 ? 4.270 -9.308 -0.143 1.00 89.75 95 PHE A O 1
ATOM 726 N N . LEU A 1 96 ? 2.864 -8.675 -1.768 1.00 85.12 96 LEU A N 1
ATOM 727 C CA . LEU A 1 96 ? 1.725 -8.465 -0.880 1.00 85.12 96 LEU A CA 1
ATOM 728 C C . LEU A 1 96 ? 0.978 -9.773 -0.602 1.00 85.12 96 LEU A C 1
ATOM 730 O O . LEU A 1 96 ? 0.327 -9.879 0.437 1.00 85.12 96 LEU A O 1
ATOM 734 N N . VAL A 1 97 ? 1.040 -10.750 -1.511 1.00 85.69 97 VAL A N 1
ATOM 735 C CA . VAL A 1 97 ? 0.449 -12.091 -1.329 1.00 85.69 97 VAL A CA 1
ATOM 736 C C . VAL A 1 97 ? 1.428 -13.026 -0.622 1.00 85.69 97 VAL A C 1
ATOM 738 O O . VAL A 1 97 ? 1.043 -13.753 0.297 1.00 85.69 97 VAL A O 1
ATOM 741 N N . CYS A 1 98 ? 2.696 -12.980 -1.026 1.00 86.00 98 CYS A N 1
ATOM 742 C CA . CYS A 1 98 ? 3.790 -13.769 -0.478 1.00 86.00 98 CYS A CA 1
ATOM 743 C C . CYS A 1 98 ? 4.842 -12.820 0.119 1.00 86.00 98 CYS A C 1
ATOM 745 O O . CYS A 1 98 ? 5.755 -12.399 -0.595 1.00 86.00 98 CYS A O 1
ATOM 747 N N . PRO A 1 99 ? 4.724 -12.466 1.415 1.00 85.19 99 PRO A N 1
ATOM 748 C CA . PRO A 1 99 ? 5.598 -11.482 2.039 1.00 85.19 99 PRO A CA 1
ATOM 749 C C . PRO A 1 99 ? 7.065 -11.912 2.011 1.00 85.19 99 PRO A C 1
ATOM 751 O O . PRO A 1 99 ? 7.392 -13.025 2.423 1.00 85.19 99 PRO A O 1
ATOM 754 N N . ARG A 1 100 ? 7.945 -11.004 1.578 1.00 89.00 100 ARG A N 1
ATOM 755 C CA . ARG A 1 100 ? 9.405 -11.190 1.569 1.00 89.00 100 ARG A CA 1
ATOM 756 C C . ARG A 1 100 ? 10.096 -10.130 2.418 1.00 89.00 100 ARG A C 1
ATOM 758 O O . ARG A 1 100 ? 9.546 -9.047 2.621 1.00 89.00 100 ARG A O 1
ATOM 765 N N . SER A 1 101 ? 11.257 -10.439 2.987 1.00 90.19 101 SER A N 1
ATOM 766 C CA . SER A 1 101 ? 12.112 -9.421 3.615 1.00 90.19 101 SER A CA 1
ATOM 767 C C . SER A 1 101 ? 12.849 -8.613 2.544 1.00 90.19 101 SER A C 1
ATOM 769 O O . SER A 1 101 ? 13.002 -9.079 1.419 1.00 90.19 101 SER A O 1
ATOM 771 N N . LEU A 1 102 ? 13.328 -7.412 2.886 1.00 90.31 102 LEU A N 1
ATOM 772 C CA . LEU A 1 102 ? 14.102 -6.596 1.942 1.00 90.31 102 LEU A CA 1
ATOM 773 C C . LEU A 1 102 ? 15.336 -7.354 1.427 1.00 90.31 102 LEU A C 1
ATOM 775 O O . LEU A 1 102 ? 15.572 -7.367 0.229 1.00 90.31 102 LEU A O 1
ATOM 779 N N . GLU A 1 103 ? 16.042 -8.059 2.314 1.00 90.38 103 GLU A N 1
ATOM 780 C CA . GLU A 1 103 ? 17.206 -8.888 1.967 1.00 90.38 103 GLU A CA 1
ATOM 781 C C . GLU A 1 103 ? 16.860 -9.991 0.954 1.00 90.38 103 GLU A C 1
ATOM 783 O O . GLU A 1 103 ? 17.631 -10.254 0.037 1.00 90.38 103 GLU A O 1
ATOM 788 N N . GLN A 1 104 ? 15.693 -10.630 1.096 1.00 91.62 104 GLN A N 1
ATOM 789 C CA . GLN A 1 104 ? 15.230 -11.638 0.138 1.00 91.62 104 GLN A CA 1
ATOM 790 C C . GLN A 1 104 ? 14.935 -11.010 -1.221 1.00 91.62 104 GLN A C 1
ATOM 792 O O . GLN A 1 104 ? 15.325 -11.565 -2.239 1.00 91.62 104 GLN A O 1
ATOM 797 N N . VAL A 1 105 ? 14.287 -9.843 -1.241 1.00 90.31 105 VAL A N 1
ATOM 798 C CA . VAL A 1 105 ? 14.012 -9.139 -2.498 1.00 90.31 105 VAL A CA 1
ATOM 799 C C . VAL A 1 105 ? 15.315 -8.677 -3.162 1.00 90.31 105 VAL A C 1
ATOM 801 O O . VAL A 1 105 ? 15.441 -8.779 -4.377 1.00 90.31 105 VAL A O 1
ATOM 804 N N . GLU A 1 106 ? 16.302 -8.212 -2.394 1.00 89.75 106 GLU A N 1
ATOM 805 C CA . GLU A 1 106 ? 17.632 -7.873 -2.914 1.00 89.75 106 GLU A CA 1
ATOM 806 C C . GLU A 1 106 ? 18.303 -9.087 -3.568 1.00 89.75 106 GLU A C 1
ATOM 808 O O . GLU A 1 106 ? 18.753 -8.985 -4.706 1.00 89.75 106 GLU A O 1
ATOM 813 N N . GLN A 1 107 ? 18.284 -10.247 -2.904 1.00 89.50 107 GLN A N 1
ATOM 814 C CA . GLN A 1 107 ? 18.801 -11.504 -3.460 1.00 89.50 107 GLN A CA 1
ATOM 815 C C . GLN A 1 107 ? 18.054 -11.935 -4.727 1.00 89.50 107 GLN A C 1
ATOM 817 O O . GLN A 1 107 ? 18.680 -12.371 -5.693 1.00 89.50 107 GLN A O 1
ATOM 822 N N . ASP A 1 108 ? 16.728 -11.806 -4.730 1.00 88.69 108 ASP A N 1
ATOM 823 C CA . ASP A 1 108 ? 15.878 -12.137 -5.871 1.00 88.69 108 ASP A CA 1
ATOM 824 C C . ASP A 1 108 ? 16.222 -11.245 -7.085 1.00 88.69 108 ASP A C 1
ATOM 826 O O . ASP A 1 108 ? 16.314 -11.735 -8.212 1.00 88.69 108 ASP A O 1
ATOM 830 N N . VAL A 1 109 ? 16.496 -9.952 -6.862 1.00 87.38 109 VAL A N 1
ATOM 831 C CA . VAL A 1 109 ? 16.955 -9.018 -7.906 1.00 87.38 109 VAL A CA 1
ATOM 832 C C . VAL A 1 109 ? 18.356 -9.363 -8.397 1.00 87.38 109 VAL A C 1
ATOM 834 O O . VAL A 1 109 ? 18.591 -9.329 -9.605 1.00 87.38 109 VAL A O 1
ATOM 837 N N . THR A 1 110 ? 19.270 -9.736 -7.501 1.00 86.38 110 THR A N 1
ATOM 838 C CA . THR A 1 110 ? 20.608 -10.200 -7.886 1.00 86.38 110 THR A CA 1
ATOM 839 C C . THR A 1 110 ? 20.527 -11.434 -8.776 1.00 86.38 110 THR A C 1
ATOM 841 O O . THR A 1 110 ? 21.132 -11.462 -9.848 1.00 86.38 110 THR A O 1
ATOM 844 N N . ALA A 1 111 ? 19.729 -12.430 -8.383 1.00 85.25 111 ALA A N 1
ATOM 845 C CA . ALA A 1 111 ? 19.531 -13.650 -9.159 1.00 85.25 111 ALA A CA 1
ATOM 846 C C . ALA A 1 111 ? 18.921 -13.352 -10.538 1.00 85.25 111 ALA A C 1
ATOM 848 O O . ALA A 1 111 ? 19.475 -13.763 -11.559 1.00 85.25 111 ALA A O 1
ATOM 849 N N . ALA A 1 112 ? 17.841 -12.564 -10.577 1.00 83.88 112 ALA A N 1
ATOM 850 C CA . ALA A 1 112 ? 17.197 -12.160 -11.825 1.00 83.88 112 ALA A CA 1
ATOM 851 C C . ALA A 1 112 ? 18.136 -11.336 -12.724 1.00 83.88 112 ALA A C 1
ATOM 853 O O . ALA A 1 112 ? 18.091 -11.458 -13.947 1.00 83.88 112 ALA A O 1
ATOM 854 N N . GLY A 1 113 ? 19.005 -10.512 -12.134 1.00 78.31 113 GLY A N 1
ATOM 855 C CA . GLY A 1 113 ? 19.995 -9.722 -12.859 1.00 78.31 113 GLY A CA 1
ATOM 856 C C . GLY A 1 113 ? 21.071 -10.576 -13.532 1.00 78.31 113 GLY A C 1
ATOM 857 O O . GLY A 1 113 ? 21.416 -10.328 -14.689 1.00 78.31 113 GLY A O 1
ATOM 858 N N . VAL A 1 114 ? 21.554 -11.615 -12.843 1.00 76.31 114 VAL A N 1
ATOM 859 C CA . VAL A 1 114 ? 22.509 -12.589 -13.401 1.00 76.31 114 VAL A CA 1
ATOM 860 C C . VAL A 1 114 ? 21.880 -13.386 -14.545 1.00 76.31 114 VAL A C 1
ATOM 862 O O . VAL A 1 114 ? 22.528 -13.599 -15.570 1.00 76.31 114 VAL A O 1
ATOM 865 N N . GLU A 1 115 ? 20.624 -13.812 -14.402 1.00 76.62 115 GLU A N 1
ATOM 866 C CA . GLU A 1 115 ? 19.890 -14.494 -15.478 1.00 76.62 115 GLU A CA 1
ATOM 867 C C . GLU A 1 115 ? 19.666 -13.575 -16.683 1.00 76.62 115 GLU A C 1
ATOM 869 O O . GLU A 1 115 ? 19.873 -13.979 -17.830 1.00 76.62 115 GLU A O 1
ATOM 874 N N . ALA A 1 116 ? 19.316 -12.312 -16.433 1.00 74.12 116 ALA A N 1
ATOM 875 C CA . ALA A 1 116 ? 19.070 -11.351 -17.496 1.00 74.12 116 ALA A CA 1
ATOM 876 C C . ALA A 1 116 ? 20.315 -11.068 -18.344 1.00 74.12 116 ALA A C 1
ATOM 878 O O . ALA A 1 116 ? 20.247 -10.989 -19.570 1.00 74.12 116 ALA A O 1
ATOM 879 N N . ALA A 1 117 ? 21.473 -10.998 -17.699 1.00 69.12 117 ALA A N 1
ATOM 880 C CA . ALA A 1 117 ? 22.748 -10.800 -18.368 1.00 69.12 117 ALA A CA 1
ATOM 881 C C . ALA A 1 117 ? 23.244 -11.979 -19.204 1.00 69.12 117 ALA A C 1
ATOM 883 O O . ALA A 1 117 ? 24.020 -11.784 -20.136 1.00 69.12 117 ALA A O 1
ATOM 884 N N . ARG A 1 118 ? 22.788 -13.200 -18.908 1.00 69.44 118 ARG A N 1
ATOM 885 C CA . ARG A 1 118 ? 23.063 -14.376 -19.749 1.00 69.44 118 ARG A CA 1
ATOM 886 C C . ARG A 1 118 ? 22.252 -14.366 -21.051 1.00 69.44 118 ARG A C 1
ATOM 888 O O . ARG A 1 118 ? 22.355 -15.304 -21.835 1.00 69.44 118 ARG A O 1
ATOM 895 N N . GLY A 1 119 ? 21.465 -13.312 -21.287 1.00 63.44 119 GLY A N 1
ATOM 896 C CA . GLY A 1 119 ? 20.645 -13.127 -22.482 1.00 63.44 119 GLY A CA 1
ATOM 897 C C . GLY A 1 119 ? 19.316 -13.881 -22.437 1.00 63.44 119 GLY A C 1
ATOM 898 O O . GLY A 1 119 ? 18.619 -13.935 -23.449 1.00 63.44 119 GLY A O 1
ATOM 899 N N . GLU A 1 120 ? 18.956 -14.468 -21.291 1.00 60.31 120 GLU A N 1
ATOM 900 C CA . GLU A 1 120 ? 17.798 -15.361 -21.180 1.00 60.31 120 GLU A CA 1
ATOM 901 C C . GLU A 1 120 ? 16.505 -14.632 -20.768 1.00 60.31 120 GLU A C 1
ATOM 903 O O . GLU A 1 120 ? 15.426 -15.035 -21.206 1.00 60.31 120 GLU A O 1
ATOM 908 N N . MET A 1 121 ? 16.572 -13.542 -19.986 1.00 66.88 121 MET A N 1
ATOM 909 C CA . MET A 1 121 ? 15.380 -12.823 -19.496 1.00 66.88 121 MET A CA 1
ATOM 910 C C . MET A 1 121 ? 15.590 -11.316 -19.253 1.00 66.88 121 MET A C 1
ATOM 912 O O . MET A 1 121 ? 16.697 -10.803 -19.284 1.00 66.88 121 MET A O 1
ATOM 916 N N . ALA A 1 122 ? 14.501 -10.576 -19.033 1.00 76.31 122 ALA A N 1
ATOM 917 C CA . ALA A 1 122 ? 14.534 -9.196 -18.544 1.00 76.31 122 ALA A CA 1
ATOM 918 C C . ALA A 1 122 ? 14.128 -9.180 -17.065 1.00 76.31 122 ALA A C 1
ATOM 920 O O . ALA A 1 122 ? 13.196 -9.895 -16.690 1.00 76.31 122 ALA A O 1
ATOM 921 N N . VAL A 1 123 ? 14.745 -8.330 -16.239 1.00 83.06 123 VAL A N 1
ATOM 922 C CA . VAL A 1 123 ? 14.274 -8.133 -14.858 1.00 83.06 123 VAL A CA 1
ATOM 923 C C . VAL A 1 123 ? 12.973 -7.336 -14.913 1.00 83.06 123 VAL A C 1
ATOM 925 O O . VAL A 1 123 ? 12.960 -6.186 -15.358 1.00 83.06 123 VAL A O 1
ATOM 928 N N . VAL A 1 124 ? 11.865 -7.959 -14.502 1.00 87.75 124 VAL A N 1
ATOM 929 C CA . VAL A 1 124 ? 10.536 -7.333 -14.499 1.00 87.75 124 VAL A CA 1
ATOM 930 C C . VAL A 1 124 ? 10.175 -6.909 -13.084 1.00 87.75 124 VAL A C 1
ATOM 932 O O . VAL A 1 124 ? 9.898 -7.759 -12.242 1.00 87.75 124 VAL A O 1
ATOM 935 N N . LEU A 1 125 ? 10.123 -5.605 -12.833 1.00 90.12 125 LEU A N 1
ATOM 936 C CA . LEU A 1 125 ? 9.690 -5.039 -11.555 1.00 90.12 125 LEU A CA 1
ATOM 937 C C . LEU A 1 125 ? 8.286 -4.447 -11.688 1.00 90.12 125 LEU A C 1
ATOM 939 O O . LEU A 1 125 ? 7.964 -3.803 -12.688 1.00 90.12 125 LEU A O 1
ATOM 943 N N . ARG A 1 126 ? 7.438 -4.677 -10.682 1.00 91.06 126 ARG A N 1
ATOM 944 C CA . ARG A 1 126 ? 6.055 -4.186 -10.645 1.00 91.06 126 ARG A CA 1
ATOM 945 C C . ARG A 1 126 ? 5.899 -3.143 -9.559 1.00 91.06 126 ARG A C 1
ATOM 947 O O . ARG A 1 126 ? 6.220 -3.394 -8.397 1.00 91.06 126 ARG A O 1
ATOM 954 N N . PHE A 1 127 ? 5.336 -2.010 -9.941 1.00 90.75 127 PHE A N 1
ATOM 955 C CA . PHE A 1 127 ? 5.181 -0.862 -9.071 1.00 90.75 127 PHE A CA 1
ATOM 956 C C . PHE A 1 127 ? 3.731 -0.400 -9.001 1.00 90.75 127 PHE A C 1
ATOM 958 O O . PHE A 1 127 ? 2.942 -0.590 -9.931 1.00 90.75 127 PHE A O 1
ATOM 965 N N . VAL A 1 128 ? 3.401 0.239 -7.885 1.00 90.38 128 VAL A N 1
ATOM 966 C CA . VAL A 1 128 ? 2.174 1.004 -7.691 1.00 90.38 128 VAL A CA 1
ATOM 967 C C . VAL A 1 128 ? 2.562 2.446 -7.419 1.00 90.38 128 VAL A C 1
ATOM 969 O O . VAL A 1 128 ? 3.204 2.743 -6.413 1.00 90.38 128 VAL A O 1
ATOM 972 N N . ARG A 1 129 ? 2.124 3.352 -8.291 1.00 88.06 129 ARG A N 1
ATOM 973 C CA . ARG A 1 129 ? 2.209 4.791 -8.051 1.00 88.06 129 ARG A CA 1
ATOM 974 C C . ARG A 1 129 ? 0.936 5.267 -7.384 1.00 88.06 129 ARG A C 1
ATOM 976 O O . ARG A 1 129 ? -0.148 5.141 -7.953 1.00 88.06 129 ARG A O 1
ATOM 983 N N . MET A 1 130 ? 1.072 5.869 -6.207 1.00 83.75 130 MET A N 1
ATOM 984 C CA . MET A 1 130 ? -0.079 6.463 -5.527 1.00 83.75 130 MET A CA 1
ATOM 985 C C . MET A 1 130 ? -0.447 7.854 -6.061 1.00 83.75 130 MET A C 1
ATOM 987 O O . MET A 1 130 ? -1.581 8.233 -5.854 1.00 83.75 130 MET A O 1
ATOM 991 N N . GLY A 1 131 ? 0.411 8.555 -6.821 1.00 71.62 131 GLY A N 1
ATOM 992 C CA . GLY A 1 131 ? 0.069 9.670 -7.739 1.00 71.62 131 GLY A CA 1
ATOM 993 C C . GLY A 1 131 ? -0.992 10.687 -7.271 1.00 71.62 131 GLY A C 1
ATOM 994 O O . GLY A 1 131 ? -1.168 10.911 -6.083 1.00 71.62 131 GLY A O 1
ATOM 995 N N . ALA A 1 132 ? -1.766 11.288 -8.189 1.00 59.19 132 ALA A N 1
ATOM 996 C CA . ALA A 1 132 ? -3.007 12.025 -7.867 1.00 59.19 132 ALA A CA 1
ATOM 997 C C . ALA A 1 132 ? -4.161 11.057 -7.489 1.00 59.19 132 ALA A C 1
ATOM 999 O O . ALA A 1 132 ? -5.279 11.119 -7.995 1.00 59.19 132 ALA A O 1
ATOM 1000 N N . PHE A 1 133 ? -3.799 10.133 -6.604 1.00 60.00 133 PHE A N 1
ATOM 1001 C CA . PHE A 1 133 ? -4.505 9.199 -5.746 1.00 60.00 133 PHE A CA 1
ATOM 1002 C C . PHE A 1 133 ? -5.469 8.182 -6.301 1.00 60.00 133 PHE A C 1
ATOM 1004 O O . PHE A 1 133 ? -5.559 7.131 -5.666 1.00 60.00 133 PHE A O 1
ATOM 1011 N N . VAL A 1 134 ? -6.160 8.387 -7.422 1.00 59.44 134 VAL A N 1
ATOM 1012 C CA . VAL A 1 134 ? -7.077 7.335 -7.871 1.00 59.44 134 VAL A CA 1
ATOM 1013 C C . VAL A 1 134 ? -7.292 7.292 -9.375 1.00 59.44 134 VAL A C 1
ATOM 1015 O O . VAL A 1 134 ? -7.666 8.281 -10.001 1.00 59.44 134 VAL A O 1
ATOM 1018 N N . ARG A 1 135 ? -7.144 6.092 -9.948 1.00 63.28 135 ARG A N 1
ATOM 1019 C CA . ARG A 1 135 ? -7.623 5.794 -11.301 1.00 63.28 135 ARG A CA 1
ATOM 1020 C C . ARG A 1 135 ? -9.153 5.859 -11.352 1.00 63.28 135 ARG A C 1
ATOM 1022 O O . ARG A 1 135 ? -9.840 5.106 -10.666 1.00 63.28 135 ARG A O 1
ATOM 1029 N N . ASP A 1 136 ? -9.685 6.662 -12.270 1.00 62.66 136 ASP A N 1
ATOM 1030 C CA . ASP A 1 136 ? -11.097 6.606 -12.695 1.00 62.66 136 ASP A CA 1
ATOM 1031 C C . ASP A 1 136 ? -11.393 5.383 -13.595 1.00 62.66 136 ASP A C 1
ATOM 1033 O O . ASP A 1 136 ? -12.530 5.153 -14.012 1.00 62.66 136 ASP A O 1
ATOM 1037 N N . VAL A 1 137 ? -10.369 4.590 -13.931 1.00 59.88 137 VAL A N 1
ATOM 1038 C CA . VAL A 1 137 ? -10.472 3.484 -14.888 1.00 59.88 137 VAL A CA 1
ATOM 1039 C C . VAL A 1 137 ? -11.307 2.354 -14.285 1.00 59.88 137 VAL A C 1
ATOM 1041 O O . VAL A 1 137 ? -10.863 1.610 -13.413 1.00 59.88 137 VAL A O 1
ATOM 1044 N N . GLY A 1 138 ? -12.559 2.251 -14.735 1.00 64.81 138 GLY A N 1
ATOM 1045 C CA . GLY A 1 138 ? -13.494 1.195 -14.334 1.00 64.81 138 GLY A CA 1
ATOM 1046 C C . GLY A 1 138 ? -14.094 1.348 -12.932 1.00 64.81 138 GLY A C 1
ATOM 1047 O O . GLY A 1 138 ? -14.825 0.461 -12.490 1.00 64.81 138 GLY A O 1
ATOM 1048 N N . ARG A 1 139 ? -13.829 2.454 -12.224 1.00 75.19 139 ARG A N 1
ATOM 1049 C CA . ARG A 1 139 ? -14.370 2.711 -10.881 1.00 75.19 139 ARG A CA 1
ATOM 1050 C C . ARG A 1 139 ? -15.102 4.041 -10.840 1.00 75.19 139 ARG A C 1
ATOM 1052 O O . ARG A 1 139 ? -14.618 5.054 -11.326 1.00 75.19 139 ARG A O 1
ATOM 1059 N N . THR A 1 140 ? -16.282 4.048 -10.228 1.00 85.81 140 THR A N 1
ATOM 1060 C CA . THR A 1 140 ? -17.015 5.294 -10.005 1.00 85.81 140 THR A CA 1
ATOM 1061 C C . THR A 1 140 ? -16.408 6.054 -8.820 1.00 85.81 140 THR A C 1
ATOM 1063 O O . THR A 1 140 ? -15.992 5.423 -7.842 1.00 85.81 140 THR A O 1
ATOM 1066 N N . PRO A 1 141 ? -16.421 7.400 -8.833 1.00 86.06 141 PRO A N 1
ATOM 1067 C CA . PRO A 1 141 ? -15.977 8.208 -7.695 1.00 86.06 141 PRO A CA 1
ATOM 1068 C C . PRO A 1 141 ? -16.651 7.815 -6.374 1.00 86.06 141 PRO A C 1
ATOM 1070 O O . PRO A 1 141 ? -16.011 7.787 -5.328 1.00 86.06 141 PRO A O 1
ATOM 1073 N N . GLY A 1 142 ? -17.935 7.438 -6.416 1.00 86.69 142 GLY A N 1
ATOM 1074 C CA . GLY A 1 142 ? -18.658 6.951 -5.239 1.00 86.69 142 GLY A CA 1
ATOM 1075 C C . GLY A 1 142 ? -18.091 5.644 -4.673 1.00 86.69 142 GLY A C 1
ATOM 1076 O O . GLY A 1 142 ? -17.974 5.514 -3.456 1.00 86.69 142 GLY A O 1
ATOM 1077 N N . ASN A 1 143 ? -17.689 4.702 -5.534 1.00 88.06 143 ASN A N 1
ATOM 1078 C CA . ASN A 1 143 ? -17.063 3.450 -5.102 1.00 88.06 143 ASN A CA 1
ATOM 1079 C C . ASN A 1 143 ? -15.699 3.705 -4.444 1.00 88.06 143 ASN A C 1
ATOM 1081 O O . ASN A 1 143 ? -15.398 3.162 -3.387 1.00 88.06 143 ASN A O 1
ATOM 1085 N N . ILE A 1 144 ? -14.904 4.600 -5.028 1.00 88.56 144 ILE A N 1
ATOM 1086 C CA . ILE A 1 144 ? -13.602 5.011 -4.492 1.00 88.56 144 ILE A CA 1
ATOM 1087 C C . ILE A 1 144 ? -13.747 5.598 -3.079 1.00 88.56 144 ILE A C 1
ATOM 1089 O O . ILE A 1 144 ? -13.041 5.187 -2.158 1.00 88.56 144 ILE A O 1
ATOM 1093 N N . LEU A 1 145 ? -14.700 6.516 -2.880 1.00 89.19 145 LEU A N 1
ATOM 1094 C CA . LEU A 1 145 ? -14.976 7.092 -1.560 1.00 89.19 145 LEU A CA 1
ATOM 1095 C C . LEU A 1 145 ? -15.483 6.041 -0.568 1.00 89.19 145 LEU A C 1
ATOM 1097 O O . LEU A 1 145 ? -15.110 6.077 0.602 1.00 89.19 145 LEU A O 1
ATOM 1101 N N . SER A 1 146 ? -16.293 5.085 -1.032 1.00 90.12 146 SER A N 1
ATOM 1102 C CA . SER A 1 146 ? -16.745 3.961 -0.209 1.00 90.12 146 SER A CA 1
ATOM 1103 C C . SER A 1 146 ? -15.580 3.089 0.257 1.00 90.12 146 SER A C 1
ATOM 1105 O O . SER A 1 146 ? -15.529 2.730 1.429 1.00 90.12 146 SER A O 1
ATOM 1107 N N . ILE A 1 147 ? -14.625 2.785 -0.629 1.00 90.88 147 ILE A N 1
ATOM 1108 C CA . ILE A 1 147 ? -13.423 2.013 -0.289 1.00 90.88 147 ILE A CA 1
ATOM 1109 C C . ILE A 1 147 ? -12.598 2.737 0.780 1.00 90.88 147 ILE A C 1
ATOM 1111 O O . ILE A 1 147 ? -12.152 2.095 1.729 1.00 90.88 147 ILE A O 1
ATOM 1115 N N . LEU A 1 148 ? -12.416 4.057 0.662 1.00 91.06 148 LEU A N 1
ATOM 1116 C CA . LEU A 1 148 ? -11.676 4.850 1.652 1.00 91.06 148 LEU A CA 1
ATOM 1117 C C . LEU A 1 148 ? -12.382 4.901 3.017 1.00 91.06 148 LEU A C 1
ATOM 1119 O O . LEU A 1 148 ? -11.717 4.833 4.052 1.00 91.06 148 LEU A O 1
ATOM 1123 N N . ASP A 1 149 ? -13.714 4.984 3.039 1.00 91.44 149 ASP A N 1
ATOM 1124 C CA . ASP A 1 149 ? -14.485 4.957 4.289 1.00 91.44 149 ASP A CA 1
ATOM 1125 C C . ASP A 1 149 ? -14.433 3.577 4.957 1.00 91.44 149 ASP A C 1
ATOM 1127 O O . ASP A 1 149 ? -14.216 3.468 6.168 1.00 91.44 149 ASP A O 1
ATOM 1131 N N . GLU A 1 150 ? -14.540 2.513 4.163 1.00 93.00 150 GLU A N 1
ATOM 1132 C CA . GLU A 1 150 ? -14.377 1.145 4.645 1.00 93.00 150 GLU A CA 1
ATOM 1133 C C . GLU A 1 150 ? -12.962 0.918 5.196 1.00 93.00 150 GLU A C 1
ATOM 1135 O O . GLU A 1 150 ? -12.808 0.379 6.294 1.00 93.00 150 GLU A O 1
ATOM 1140 N N . LEU A 1 151 ? -11.931 1.403 4.496 1.00 93.31 151 LEU A N 1
ATOM 1141 C CA . LEU A 1 151 ? -10.538 1.345 4.941 1.00 93.31 151 LEU A CA 1
ATOM 1142 C C . LEU A 1 151 ? -10.367 2.032 6.300 1.00 93.31 151 LEU A C 1
ATOM 1144 O O . LEU A 1 151 ? -9.797 1.448 7.220 1.00 93.31 151 LEU A O 1
ATOM 1148 N N . LYS A 1 152 ? -10.910 3.246 6.454 1.00 91.88 152 LYS A N 1
ATOM 1149 C CA . LYS A 1 152 ? -10.846 3.999 7.711 1.00 91.88 152 LYS A CA 1
ATOM 1150 C C . LYS A 1 152 ? -11.497 3.232 8.862 1.00 91.88 152 LYS A C 1
ATOM 1152 O O . LYS A 1 152 ? -10.869 3.083 9.912 1.00 91.88 152 LYS A O 1
ATOM 1157 N N . SER A 1 153 ? -12.712 2.721 8.654 1.00 93.44 153 SER A N 1
ATOM 1158 C CA . SER A 1 153 ? -13.431 1.949 9.677 1.00 93.44 153 SER A CA 1
ATOM 1159 C C . SER A 1 153 ? -12.699 0.652 10.047 1.00 93.44 153 SER A C 1
ATOM 1161 O O . SER A 1 153 ? -12.579 0.314 11.224 1.00 93.44 153 SER A O 1
ATOM 1163 N N . THR A 1 154 ? -12.117 -0.035 9.061 1.00 93.56 154 THR A N 1
ATOM 1164 C CA . THR A 1 154 ? -11.347 -1.267 9.276 1.00 93.56 154 THR A CA 1
ATOM 1165 C C . THR A 1 154 ? -10.076 -0.987 10.074 1.00 93.56 154 THR A C 1
ATOM 1167 O O . THR A 1 154 ? -9.790 -1.701 11.034 1.00 93.56 154 THR A O 1
ATOM 1170 N N . CYS A 1 155 ? -9.343 0.082 9.746 1.00 93.00 155 CYS A N 1
ATOM 1171 C CA . CYS A 1 155 ? -8.171 0.510 10.511 1.00 93.00 155 CYS A CA 1
ATOM 1172 C C . CYS A 1 155 ? -8.524 0.834 11.969 1.00 93.00 155 CYS A C 1
ATOM 1174 O O . CYS A 1 155 ? -7.776 0.466 12.870 1.00 93.00 155 CYS A O 1
ATOM 1176 N N . GLU A 1 156 ? -9.651 1.506 12.220 1.00 92.69 156 GLU A N 1
ATOM 1177 C CA . GLU A 1 156 ? -10.112 1.814 13.582 1.00 92.69 156 GLU A CA 1
ATOM 1178 C C . GLU A 1 156 ? -10.430 0.540 14.369 1.00 92.69 156 GLU A C 1
ATOM 1180 O O . GLU A 1 156 ? -9.890 0.350 15.459 1.00 92.69 156 GLU A O 1
ATOM 1185 N N . ASN A 1 157 ? -11.177 -0.388 13.771 1.00 93.44 157 ASN A N 1
ATOM 1186 C CA . ASN A 1 157 ? -11.477 -1.680 14.388 1.00 93.44 157 ASN A CA 1
ATOM 1187 C C . ASN A 1 157 ? -10.209 -2.498 14.689 1.00 93.44 157 ASN A C 1
ATOM 1189 O O . ASN A 1 157 ? -10.094 -3.103 15.759 1.00 93.44 157 ASN A O 1
ATOM 1193 N N . LEU A 1 158 ? -9.239 -2.520 13.768 1.00 92.88 158 LEU A N 1
ATOM 1194 C CA . LEU A 1 158 ? -7.978 -3.242 13.957 1.00 92.88 158 LEU A CA 1
ATOM 1195 C C . LEU A 1 158 ? -7.094 -2.615 15.036 1.00 92.88 158 LEU A C 1
ATOM 1197 O O . LEU A 1 158 ? -6.423 -3.357 15.756 1.00 92.88 158 LEU A O 1
ATOM 1201 N N . LEU A 1 159 ? -7.105 -1.285 15.174 1.00 91.38 159 LEU A N 1
ATOM 1202 C CA . LEU A 1 159 ? -6.394 -0.580 16.242 1.00 91.38 159 LEU A CA 1
ATOM 1203 C C . LEU A 1 159 ? -7.016 -0.866 17.613 1.00 91.38 159 LEU A C 1
ATOM 1205 O O . LEU A 1 159 ? -6.283 -1.206 18.538 1.00 91.38 159 LEU A O 1
ATOM 1209 N N . THR A 1 160 ? -8.344 -0.829 17.739 1.00 91.38 160 THR A N 1
ATOM 1210 C CA . THR A 1 160 ? -9.024 -1.194 18.994 1.00 91.38 160 THR A CA 1
ATOM 1211 C C . THR A 1 160 ? -8.763 -2.654 19.367 1.00 91.38 160 THR A C 1
ATOM 1213 O O . THR A 1 160 ? -8.442 -2.963 20.513 1.00 91.38 160 THR A O 1
ATOM 1216 N N . ARG A 1 161 ? -8.817 -3.576 18.396 1.00 89.75 161 ARG A N 1
ATOM 1217 C CA . ARG A 1 161 ? -8.458 -4.987 18.627 1.00 89.75 161 ARG A CA 1
ATOM 1218 C C . ARG A 1 161 ? -6.996 -5.156 19.032 1.00 89.75 161 ARG A C 1
ATOM 1220 O O . ARG A 1 161 ? -6.702 -6.000 19.872 1.00 89.75 161 ARG A O 1
ATOM 1227 N N . TYR A 1 162 ? -6.092 -4.364 18.460 1.00 88.25 162 TYR A N 1
ATOM 1228 C CA . TYR A 1 162 ? -4.694 -4.344 18.877 1.00 88.25 162 TYR A CA 1
ATOM 1229 C C . TYR A 1 162 ? -4.557 -3.907 20.341 1.00 88.25 162 TYR A C 1
ATOM 1231 O O . TYR A 1 162 ? -3.799 -4.527 21.075 1.00 88.25 162 TYR A O 1
ATOM 1239 N N . GLU A 1 163 ? -5.278 -2.872 20.782 1.00 87.75 163 GLU A N 1
ATOM 1240 C CA . GLU A 1 163 ? -5.221 -2.392 22.173 1.00 87.75 163 GLU A CA 1
ATOM 1241 C C . GLU A 1 163 ? -5.683 -3.464 23.166 1.00 87.75 163 GLU A C 1
ATOM 1243 O O . GLU A 1 163 ? -5.047 -3.651 24.201 1.00 87.75 163 GLU A O 1
ATOM 1248 N N . LEU A 1 164 ? -6.720 -4.227 22.810 1.00 87.69 164 LEU A N 1
ATOM 1249 C CA . LEU A 1 164 ? -7.176 -5.375 23.597 1.00 87.69 164 LEU A CA 1
ATOM 1250 C C . LEU A 1 164 ? -6.118 -6.486 23.656 1.00 87.69 164 LEU A C 1
ATOM 1252 O O . LEU A 1 164 ? -5.761 -6.934 24.742 1.00 87.69 164 LEU A O 1
ATOM 1256 N N . LEU A 1 165 ? -5.553 -6.882 22.508 1.00 84.62 165 LEU A N 1
ATOM 1257 C CA . LEU A 1 165 ? -4.487 -7.893 22.458 1.00 84.62 165 LEU A CA 1
ATOM 1258 C C . LEU A 1 165 ? -3.235 -7.453 23.229 1.00 84.62 165 LEU A C 1
ATOM 1260 O O . LEU A 1 165 ? -2.574 -8.276 23.859 1.00 84.62 165 LEU A O 1
ATOM 1264 N N . ALA A 1 166 ? -2.914 -6.159 23.184 1.00 82.69 166 ALA A N 1
ATOM 1265 C CA . ALA A 1 166 ? -1.778 -5.588 23.888 1.00 82.69 166 ALA A CA 1
ATOM 1266 C C . ALA A 1 166 ? -1.963 -5.605 25.408 1.00 82.69 166 ALA A C 1
ATOM 1268 O O . ALA A 1 166 ? -1.006 -5.871 26.130 1.00 82.69 166 ALA A O 1
ATOM 1269 N N . ALA A 1 167 ? -3.185 -5.354 25.884 1.00 82.81 167 ALA A N 1
ATOM 1270 C CA . ALA A 1 167 ? -3.522 -5.450 27.300 1.00 82.81 167 ALA A CA 1
ATOM 1271 C C . ALA A 1 167 ? -3.478 -6.899 27.815 1.00 82.81 167 ALA A C 1
ATOM 1273 O O . ALA A 1 167 ? -3.140 -7.131 28.973 1.00 82.81 167 ALA A O 1
ATOM 1274 N N . GLU A 1 168 ? -3.806 -7.872 26.964 1.00 81.44 168 GLU A N 1
ATOM 1275 C CA . GLU A 1 168 ? -3.799 -9.292 27.325 1.00 81.44 168 GLU A CA 1
ATOM 1276 C C . GLU A 1 168 ? -2.395 -9.913 27.318 1.00 81.44 168 GLU A C 1
ATOM 1278 O O . GLU A 1 168 ? -2.157 -10.874 28.053 1.00 81.44 168 GLU A O 1
ATOM 1283 N N . ASN A 1 169 ? -1.470 -9.431 26.478 1.00 74.81 169 ASN A N 1
ATOM 1284 C CA . ASN A 1 169 ? -0.184 -10.104 26.300 1.00 74.81 169 ASN A CA 1
ATOM 1285 C C . ASN A 1 169 ? 0.928 -9.171 25.776 1.00 74.81 169 ASN A C 1
ATOM 1287 O O . ASN A 1 169 ? 1.101 -8.985 24.572 1.00 74.81 169 ASN A O 1
ATOM 1291 N N . GLU A 1 170 ? 1.738 -8.622 26.684 1.00 71.81 170 GLU A N 1
ATOM 1292 C CA . GLU A 1 170 ? 2.814 -7.667 26.365 1.00 71.81 170 GLU A CA 1
ATOM 1293 C C . GLU A 1 170 ? 3.909 -8.268 25.458 1.00 71.81 170 GLU A C 1
ATOM 1295 O O . GLU A 1 170 ? 4.432 -7.593 24.578 1.00 71.81 170 GLU A O 1
ATOM 1300 N N . ALA A 1 171 ? 4.194 -9.570 25.560 1.00 67.56 171 ALA A N 1
ATOM 1301 C CA . ALA A 1 171 ? 5.147 -10.243 24.666 1.00 67.56 171 ALA A CA 1
ATOM 1302 C C . ALA A 1 171 ? 4.648 -10.323 23.208 1.00 67.56 171 ALA A C 1
ATOM 1304 O O . ALA A 1 171 ? 5.437 -10.323 22.266 1.00 67.56 171 ALA A O 1
ATOM 1305 N N . VAL A 1 172 ? 3.327 -10.350 23.012 1.00 68.62 172 VAL A N 1
ATOM 1306 C CA . VAL A 1 172 ? 2.687 -10.378 21.690 1.00 68.62 172 VAL A CA 1
ATOM 1307 C C . VAL A 1 172 ? 2.714 -8.991 21.025 1.00 68.62 172 VAL A C 1
ATOM 1309 O O . VAL A 1 172 ? 2.646 -8.879 19.800 1.00 68.62 172 VAL A O 1
ATOM 1312 N N . VAL A 1 173 ? 2.874 -7.925 21.815 1.00 69.25 173 VAL A N 1
ATOM 1313 C CA . VAL A 1 173 ? 2.958 -6.533 21.347 1.00 69.25 173 VAL A CA 1
ATOM 1314 C C . VAL A 1 173 ? 4.225 -6.267 20.544 1.00 69.25 173 VAL A C 1
ATOM 1316 O O . VAL A 1 173 ? 4.168 -5.563 19.534 1.00 69.25 173 VAL A O 1
ATOM 1319 N N . GLU A 1 174 ? 5.352 -6.843 20.963 1.00 70.00 174 GLU A N 1
ATOM 1320 C CA . GLU A 1 174 ? 6.638 -6.692 20.275 1.00 70.00 174 GLU A CA 1
ATOM 1321 C C . GLU A 1 174 ? 6.563 -7.206 18.830 1.00 70.00 174 GLU A C 1
ATOM 1323 O O . GLU A 1 174 ? 6.970 -6.507 17.900 1.00 70.00 174 GLU A O 1
ATOM 1328 N N . GLU A 1 175 ? 5.942 -8.371 18.618 1.00 71.88 175 GLU A N 1
ATOM 1329 C CA . GLU A 1 175 ? 5.760 -8.959 17.283 1.00 71.88 175 GLU A CA 1
ATOM 1330 C C . GLU A 1 175 ? 4.781 -8.168 16.400 1.00 71.88 175 GLU A C 1
ATOM 1332 O O . GLU A 1 175 ? 4.857 -8.215 15.170 1.00 71.88 175 GLU A O 1
ATOM 1337 N N . LEU A 1 176 ? 3.847 -7.435 17.012 1.00 80.62 176 LEU A N 1
ATOM 1338 C CA . LEU A 1 176 ? 2.790 -6.705 16.308 1.00 80.62 176 LEU A CA 1
ATOM 1339 C C . LEU A 1 176 ? 3.110 -5.232 16.059 1.00 80.62 176 LEU A C 1
ATOM 1341 O O . LEU A 1 176 ? 2.386 -4.570 15.306 1.00 80.62 176 LEU A O 1
ATOM 1345 N N . ARG A 1 177 ? 4.180 -4.702 16.658 1.00 84.62 177 ARG A N 1
ATOM 1346 C CA . ARG A 1 177 ? 4.491 -3.269 16.617 1.00 84.62 177 ARG A CA 1
ATOM 1347 C C . ARG A 1 177 ? 4.638 -2.740 15.191 1.00 84.62 177 ARG A C 1
ATOM 1349 O O . ARG A 1 177 ? 4.003 -1.743 14.857 1.00 84.62 177 ARG A O 1
ATOM 1356 N N . SER A 1 178 ? 5.414 -3.410 14.337 1.00 83.44 178 SER A N 1
ATOM 1357 C CA . SER A 1 178 ? 5.629 -2.969 12.946 1.00 83.44 178 SER A CA 1
ATOM 1358 C C . SER A 1 178 ? 4.327 -2.937 12.145 1.00 83.44 178 SER A C 1
ATOM 1360 O O . SER A 1 178 ? 4.060 -1.990 11.412 1.00 83.44 178 SER A O 1
ATOM 1362 N N . SER A 1 179 ? 3.458 -3.928 12.347 1.00 88.31 179 SER A N 1
ATOM 1363 C CA . SER A 1 179 ? 2.160 -4.004 11.673 1.00 88.31 179 SER A CA 1
ATOM 1364 C C . SER A 1 179 ? 1.177 -2.940 12.176 1.00 88.31 179 SER A C 1
ATOM 1366 O O . SER A 1 179 ? 0.391 -2.410 11.393 1.00 88.31 179 SER A O 1
ATOM 1368 N N . LYS A 1 180 ? 1.227 -2.575 13.465 1.00 90.44 180 LYS A N 1
ATOM 1369 C CA . LYS A 1 180 ? 0.435 -1.463 14.016 1.00 90.44 180 LYS A CA 1
ATOM 1370 C C . LYS A 1 180 ? 0.875 -0.128 13.426 1.00 90.44 180 LYS A C 1
ATOM 1372 O O . LYS A 1 180 ? 0.043 0.693 13.046 1.00 90.44 180 LYS A O 1
ATOM 1377 N N . GLU A 1 181 ? 2.180 0.103 13.368 1.00 91.56 181 GLU A N 1
ATOM 1378 C CA . GLU A 1 181 ? 2.725 1.319 12.774 1.00 91.56 181 GLU A CA 1
ATOM 1379 C C . GLU A 1 181 ? 2.419 1.379 11.264 1.00 91.56 181 GLU A C 1
ATOM 1381 O O . GLU A 1 181 ? 2.029 2.433 10.762 1.00 91.56 181 GLU A O 1
ATOM 1386 N N . LEU A 1 182 ? 2.428 0.239 10.563 1.00 91.56 182 LEU A N 1
ATOM 1387 C CA . LEU A 1 182 ? 1.949 0.147 9.181 1.00 91.56 182 LEU A CA 1
ATOM 1388 C C . LEU A 1 182 ? 0.451 0.479 9.054 1.00 91.56 182 LEU A C 1
ATOM 1390 O O . LEU A 1 182 ? 0.065 1.209 8.146 1.00 91.56 182 LEU A O 1
ATOM 1394 N N . LEU A 1 183 ? -0.406 0.018 9.973 1.00 92.81 183 LEU A N 1
ATOM 1395 C CA . LEU A 1 183 ? -1.823 0.412 9.992 1.00 92.81 183 LEU A CA 1
ATOM 1396 C C . LEU A 1 183 ? -2.006 1.919 10.184 1.00 92.81 183 LEU A C 1
ATOM 1398 O O . LEU A 1 183 ? -2.843 2.530 9.518 1.00 92.81 183 LEU A O 1
ATOM 1402 N N . LYS A 1 184 ? -1.239 2.531 11.093 1.00 92.44 184 LYS A N 1
ATOM 1403 C CA . LYS A 1 184 ? -1.267 3.988 11.281 1.00 92.44 184 LYS A CA 1
ATOM 1404 C C . LYS A 1 184 ? -0.855 4.706 10.004 1.00 92.44 184 LYS A C 1
ATOM 1406 O O . LYS A 1 184 ? -1.532 5.651 9.609 1.00 92.44 184 LYS A O 1
ATOM 1411 N N . TYR A 1 185 ? 0.199 4.227 9.349 1.00 92.69 185 TYR A N 1
ATOM 1412 C CA . TYR A 1 185 ? 0.633 4.741 8.059 1.00 92.69 185 TYR A CA 1
ATOM 1413 C C . TYR A 1 185 ? -0.488 4.656 7.014 1.00 92.69 185 TYR A C 1
ATOM 1415 O O . TYR A 1 185 ? -0.849 5.674 6.430 1.00 92.69 185 TYR A O 1
ATOM 1423 N N . VAL A 1 186 ? -1.126 3.490 6.853 1.00 92.81 186 VAL A N 1
ATOM 1424 C CA . VAL A 1 186 ? -2.262 3.314 5.929 1.00 92.81 186 VAL A CA 1
ATOM 1425 C C . VAL A 1 186 ? -3.422 4.250 6.275 1.00 92.81 186 VAL A C 1
ATOM 1427 O O . VAL A 1 186 ? -4.023 4.840 5.379 1.00 92.81 186 VAL A O 1
ATOM 1430 N N . LYS A 1 187 ? -3.726 4.438 7.566 1.00 93.12 187 LYS A N 1
ATOM 1431 C CA . LYS A 1 187 ? -4.765 5.375 8.019 1.00 93.12 187 LYS A CA 1
ATOM 1432 C C . LYS A 1 187 ? -4.436 6.821 7.633 1.00 93.12 187 LYS A C 1
ATOM 1434 O O . LYS A 1 187 ? -5.327 7.533 7.174 1.00 93.12 187 LYS A O 1
ATOM 1439 N N . ILE A 1 188 ? -3.189 7.254 7.822 1.00 91.31 188 ILE A N 1
ATOM 1440 C CA . ILE A 1 188 ? -2.731 8.602 7.452 1.00 91.31 188 ILE A CA 1
ATOM 1441 C C . ILE A 1 188 ? -2.814 8.778 5.934 1.00 91.31 188 ILE A C 1
ATOM 1443 O O . ILE A 1 188 ? -3.510 9.682 5.476 1.00 91.31 188 ILE A O 1
ATOM 1447 N N . MET A 1 189 ? -2.227 7.854 5.168 1.00 89.69 189 MET A N 1
ATOM 1448 C CA . MET A 1 189 ? -2.244 7.888 3.702 1.00 89.69 189 MET A CA 1
ATOM 1449 C C . MET A 1 189 ? -3.668 7.879 3.133 1.00 89.69 189 MET A C 1
ATOM 1451 O O . MET A 1 189 ? -3.968 8.625 2.207 1.00 89.69 189 MET A O 1
ATOM 1455 N N . GLY A 1 190 ? -4.582 7.085 3.702 1.00 88.94 190 GLY A N 1
ATOM 1456 C CA . GLY A 1 190 ? -5.988 7.071 3.290 1.00 88.94 190 GLY A CA 1
ATOM 1457 C C . GLY A 1 190 ? -6.711 8.397 3.563 1.00 88.94 190 GLY A C 1
ATOM 1458 O O . GLY A 1 190 ? -7.505 8.858 2.739 1.00 88.94 190 GLY A O 1
ATOM 1459 N N . CYS A 1 191 ? -6.423 9.045 4.696 1.00 88.31 191 CYS A N 1
ATOM 1460 C CA . CYS A 1 191 ? -6.957 10.372 5.017 1.00 88.31 191 CYS A CA 1
ATOM 1461 C C . CYS A 1 191 ? -6.406 11.458 4.083 1.00 88.31 191 CYS A C 1
ATOM 1463 O O . CYS A 1 191 ? -7.172 12.305 3.618 1.00 88.31 191 CYS A O 1
ATOM 1465 N N . GLU A 1 192 ? -5.104 11.431 3.800 1.00 88.88 192 GLU A N 1
ATOM 1466 C CA . GLU A 1 192 ? -4.456 12.349 2.860 1.00 88.88 192 GLU A CA 1
ATOM 1467 C C . GLU A 1 192 ? -5.016 12.173 1.448 1.00 88.88 192 GLU A C 1
ATOM 1469 O O . GLU A 1 192 ? -5.453 13.153 0.847 1.00 88.88 192 GLU A O 1
ATOM 1474 N N . ALA A 1 193 ? -5.147 10.928 0.978 1.00 87.62 193 ALA A N 1
ATOM 1475 C CA . ALA A 1 193 ? -5.765 10.612 -0.306 1.00 87.62 193 ALA A CA 1
ATOM 1476 C C . ALA A 1 193 ? -7.184 11.186 -0.405 1.00 87.62 193 ALA A C 1
ATOM 1478 O O . ALA A 1 193 ? -7.524 11.860 -1.377 1.00 87.62 193 ALA A O 1
ATOM 1479 N N . ARG A 1 194 ? -8.015 10.997 0.631 1.00 88.88 194 ARG A N 1
ATOM 1480 C CA . ARG A 1 194 ? -9.359 11.591 0.666 1.00 88.88 194 ARG A CA 1
ATOM 1481 C C . ARG A 1 194 ? -9.300 13.115 0.585 1.00 88.88 194 ARG A C 1
ATOM 1483 O O . ARG A 1 194 ? -10.096 13.704 -0.140 1.00 88.88 194 ARG A O 1
ATOM 1490 N N . LYS A 1 195 ? -8.389 13.756 1.322 1.00 89.31 195 LYS A N 1
ATOM 1491 C CA . LYS A 1 195 ? -8.240 15.216 1.322 1.00 89.31 195 LYS A CA 1
ATOM 1492 C C . LYS A 1 195 ? -7.911 15.735 -0.078 1.00 89.31 195 LYS A C 1
ATOM 1494 O O . LYS A 1 195 ? -8.592 16.648 -0.534 1.00 89.31 195 LYS A O 1
ATOM 1499 N N . THR A 1 196 ? -6.947 15.121 -0.761 1.00 87.44 196 THR A N 1
ATOM 1500 C CA . THR A 1 196 ? -6.561 15.488 -2.130 1.00 87.44 196 THR A CA 1
ATOM 1501 C C . THR A 1 196 ? -7.708 15.269 -3.118 1.00 87.44 196 THR A C 1
ATOM 1503 O O . THR A 1 196 ? -8.018 16.154 -3.909 1.00 87.44 196 THR A O 1
ATOM 1506 N N . LEU A 1 197 ? -8.427 14.143 -3.032 1.00 85.62 197 LEU A N 1
ATOM 1507 C CA . LEU A 1 197 ? -9.602 13.892 -3.882 1.00 85.62 197 LEU A CA 1
ATOM 1508 C C . LEU A 1 197 ? -10.721 14.910 -3.653 1.00 85.62 197 LEU A C 1
ATOM 1510 O O . LEU A 1 197 ? -11.409 15.303 -4.590 1.00 85.62 197 LEU A O 1
ATOM 1514 N N . MET A 1 198 ? -10.904 15.360 -2.412 1.00 89.06 198 MET A N 1
ATOM 1515 C CA . MET A 1 198 ? -11.883 16.390 -2.070 1.00 89.06 198 MET A CA 1
ATOM 1516 C C . MET A 1 198 ? -11.509 17.781 -2.583 1.00 89.06 198 MET A C 1
ATOM 1518 O O . MET A 1 198 ? -12.253 18.715 -2.305 1.00 89.06 198 MET A O 1
ATOM 1522 N N . GLU A 1 199 ? -10.420 17.972 -3.326 1.00 89.00 199 GLU A N 1
ATOM 1523 C CA . GLU A 1 199 ? -10.173 19.212 -4.071 1.00 89.00 199 GLU A CA 1
ATOM 1524 C C . GLU A 1 199 ? -10.940 19.216 -5.407 1.00 89.00 199 GLU A C 1
ATOM 1526 O O . GLU A 1 199 ? -11.480 20.258 -5.804 1.00 89.00 199 GLU A O 1
ATOM 1531 N N . ASP A 1 200 ? -11.117 18.040 -6.017 1.00 87.88 200 ASP A N 1
ATOM 1532 C CA . ASP A 1 200 ? -11.776 17.831 -7.308 1.00 87.88 200 ASP A CA 1
ATOM 1533 C C . ASP A 1 200 ? -13.320 17.951 -7.210 1.00 87.88 200 ASP A C 1
ATOM 1535 O O . ASP A 1 200 ? -13.961 17.347 -6.334 1.00 87.88 200 ASP A O 1
ATOM 1539 N N . PRO A 1 201 ? -13.973 18.722 -8.106 1.00 87.94 201 PRO A N 1
ATOM 1540 C CA . PRO A 1 201 ? -15.427 18.893 -8.113 1.00 87.94 201 PRO A CA 1
ATOM 1541 C C . PRO A 1 201 ? -16.225 17.592 -8.305 1.00 87.94 201 PRO A C 1
ATOM 1543 O O . PRO A 1 201 ? -17.313 17.468 -7.735 1.00 87.94 201 PRO A O 1
ATOM 1546 N N . LYS A 1 202 ? -15.715 16.616 -9.062 1.00 88.75 202 LYS A N 1
ATOM 1547 C CA . LYS A 1 202 ? -16.376 15.330 -9.336 1.00 88.75 202 LYS A CA 1
ATOM 1548 C C . LYS A 1 202 ? -16.536 14.512 -8.058 1.00 88.75 202 LYS A C 1
ATOM 1550 O O . LYS A 1 202 ? -17.617 13.989 -7.779 1.00 88.75 202 LYS A O 1
ATOM 1555 N N . PHE A 1 203 ? -15.478 14.442 -7.253 1.00 88.94 203 PHE A N 1
ATOM 1556 C CA . PHE A 1 203 ? -15.489 13.719 -5.983 1.00 88.94 203 PHE A CA 1
ATOM 1557 C C . PHE A 1 203 ? -16.301 14.460 -4.917 1.00 88.94 203 PHE A C 1
ATOM 1559 O O . PHE A 1 203 ? -17.072 13.819 -4.202 1.00 88.94 203 PHE A O 1
ATOM 1566 N N . LYS A 1 204 ? -16.241 15.802 -4.874 1.00 90.69 204 LYS A N 1
ATOM 1567 C CA . LYS A 1 204 ? -17.145 16.613 -4.031 1.00 90.69 204 LYS A CA 1
ATOM 1568 C C . LYS A 1 204 ? -18.615 16.351 -4.352 1.00 90.69 204 LYS A C 1
ATOM 1570 O O . LYS A 1 204 ? -19.437 16.236 -3.444 1.00 90.69 204 LYS A O 1
ATOM 1575 N N . PHE A 1 205 ? -18.961 16.288 -5.638 1.00 91.31 205 PHE A N 1
ATOM 1576 C CA . PHE A 1 205 ? -20.322 15.981 -6.067 1.00 91.31 205 PHE A CA 1
ATOM 1577 C C . PHE A 1 205 ? -20.730 14.570 -5.642 1.00 91.31 205 PHE A C 1
ATOM 1579 O O . PHE A 1 205 ? -21.793 14.404 -5.050 1.00 91.31 205 PHE A O 1
ATOM 1586 N N . ALA A 1 206 ? -19.881 13.570 -5.893 1.00 90.94 206 ALA A N 1
ATOM 1587 C CA . ALA A 1 206 ? -20.164 12.185 -5.530 1.00 90.94 206 ALA A CA 1
ATOM 1588 C C . ALA A 1 206 ? -20.380 12.006 -4.018 1.00 90.94 206 ALA A C 1
ATOM 1590 O O . ALA A 1 206 ? -21.307 11.302 -3.618 1.00 90.94 206 ALA A O 1
ATOM 1591 N N . ASP A 1 207 ? -19.579 12.675 -3.183 1.00 91.69 207 ASP A N 1
ATOM 1592 C CA . ASP A 1 207 ? -19.737 12.632 -1.726 1.00 91.69 207 ASP A CA 1
ATOM 1593 C C . ASP A 1 207 ? -21.073 13.251 -1.282 1.00 91.69 207 ASP A C 1
ATOM 1595 O O . ASP A 1 207 ? -21.830 12.623 -0.539 1.00 91.69 207 ASP A O 1
ATOM 1599 N N . LYS A 1 208 ? -21.429 14.429 -1.820 1.00 91.81 208 LYS A N 1
ATOM 1600 C CA . LYS A 1 208 ? -22.723 15.084 -1.551 1.00 91.81 208 LYS A CA 1
ATOM 1601 C C . LYS A 1 208 ? -23.910 14.250 -2.021 1.00 91.81 208 LYS A C 1
ATOM 1603 O O . LYS A 1 208 ? -24.891 14.118 -1.295 1.00 91.81 208 LYS A O 1
ATOM 1608 N N . PHE A 1 209 ? -23.824 13.689 -3.225 1.00 89.75 209 PHE A N 1
ATOM 1609 C CA . PHE A 1 209 ? -24.870 12.838 -3.782 1.00 89.75 209 PHE A CA 1
ATOM 1610 C C . PHE A 1 209 ? -25.083 11.598 -2.914 1.00 89.75 209 PHE A C 1
ATOM 1612 O O . PHE A 1 209 ? -26.219 11.254 -2.600 1.00 89.75 209 PHE A O 1
ATOM 1619 N N . ARG A 1 210 ? -23.996 10.958 -2.471 1.00 89.00 210 ARG A N 1
ATOM 1620 C CA . ARG A 1 210 ? -24.052 9.801 -1.576 1.00 89.00 210 ARG A CA 1
ATOM 1621 C C . ARG A 1 210 ? -24.695 10.146 -0.233 1.00 89.00 210 ARG A C 1
ATOM 1623 O O . ARG A 1 210 ? -25.531 9.376 0.231 1.00 89.00 210 ARG A O 1
ATOM 1630 N N . ALA A 1 211 ? -24.335 11.284 0.364 1.00 89.00 211 ALA A N 1
ATOM 1631 C CA . ALA A 1 211 ? -24.942 11.752 1.610 1.00 89.00 211 ALA A CA 1
ATOM 1632 C C . ALA A 1 211 ? -26.456 11.972 1.446 1.00 89.00 211 ALA A C 1
ATOM 1634 O O . ALA A 1 211 ? -27.248 11.372 2.169 1.00 89.00 211 ALA A O 1
ATOM 1635 N N . TRP A 1 212 ? -26.857 12.730 0.421 1.00 92.94 212 TRP A N 1
ATOM 1636 C CA . TRP A 1 212 ? -28.266 12.981 0.107 1.00 92.94 212 TRP A CA 1
ATOM 1637 C C . TRP A 1 212 ? -29.059 11.694 -0.165 1.00 92.94 212 TRP A C 1
ATOM 1639 O O . TRP A 1 212 ? -30.155 11.512 0.365 1.00 92.94 212 TRP A O 1
ATOM 1649 N N . TYR A 1 213 ? -28.504 10.774 -0.959 1.00 88.56 213 TYR A N 1
ATOM 1650 C CA . TYR A 1 213 ? -29.151 9.498 -1.265 1.00 88.56 213 TYR A CA 1
ATOM 1651 C C . TYR A 1 213 ? -29.304 8.618 -0.016 1.00 88.56 213 TYR A C 1
ATOM 1653 O O . TYR A 1 213 ? -30.337 7.972 0.168 1.00 88.56 213 TYR A O 1
ATOM 1661 N N . GLY A 1 214 ? -28.300 8.620 0.867 1.00 87.50 214 GLY A N 1
ATOM 1662 C CA . GLY A 1 214 ? -28.363 7.936 2.156 1.00 87.50 214 GLY A CA 1
ATOM 1663 C C . GLY A 1 214 ? -29.469 8.483 3.060 1.00 87.50 214 GLY A C 1
ATOM 1664 O O . GLY A 1 214 ? -30.206 7.700 3.655 1.00 87.50 214 GLY A O 1
ATOM 1665 N N . ASP A 1 215 ? -29.629 9.805 3.118 1.00 90.62 215 ASP A N 1
ATOM 1666 C CA . ASP A 1 215 ? -30.682 10.447 3.913 1.00 90.62 215 ASP A CA 1
ATOM 1667 C C . ASP A 1 215 ? -32.080 10.152 3.363 1.00 90.62 215 ASP A C 1
ATOM 1669 O O . ASP A 1 215 ? -32.983 9.818 4.126 1.00 90.62 215 ASP A O 1
ATOM 1673 N N . MET A 1 216 ? -32.265 10.185 2.039 1.00 87.62 216 MET A N 1
ATOM 1674 C CA . MET A 1 216 ? -33.541 9.786 1.433 1.00 87.62 216 MET A CA 1
ATOM 1675 C C . MET A 1 216 ? -33.908 8.341 1.756 1.00 87.62 216 MET A C 1
ATOM 1677 O O . MET A 1 216 ? -35.064 8.054 2.065 1.00 87.62 216 MET A O 1
ATOM 1681 N N . ARG A 1 217 ? -32.932 7.430 1.689 1.00 84.06 217 ARG A N 1
ATOM 1682 C CA . ARG A 1 217 ? -33.162 6.021 2.000 1.00 84.06 217 ARG A CA 1
ATOM 1683 C C . ARG A 1 217 ? -33.529 5.827 3.471 1.00 84.06 217 ARG A C 1
ATOM 1685 O O . ARG A 1 217 ? -34.483 5.112 3.753 1.00 84.06 217 ARG A O 1
ATOM 1692 N N . ARG A 1 218 ? -32.840 6.519 4.384 1.00 82.38 218 ARG A N 1
ATOM 1693 C CA . ARG A 1 218 ? -33.144 6.496 5.822 1.00 82.38 218 ARG A CA 1
ATOM 1694 C C . ARG A 1 218 ? -34.556 7.014 6.108 1.00 82.38 218 ARG A C 1
ATOM 1696 O O . ARG A 1 218 ? -35.322 6.336 6.777 1.00 82.38 218 ARG A O 1
ATOM 1703 N N . ASN A 1 219 ? -34.938 8.143 5.510 1.00 76.06 219 ASN A N 1
ATOM 1704 C CA . ASN A 1 219 ? -36.280 8.716 5.662 1.00 76.06 219 ASN A CA 1
ATOM 1705 C C . ASN A 1 219 ? -37.378 7.795 5.099 1.00 76.06 219 ASN A C 1
ATOM 1707 O O . ASN A 1 219 ? -38.478 7.732 5.643 1.00 76.06 219 ASN A O 1
ATOM 1711 N N . ALA A 1 220 ? -37.096 7.074 4.009 1.00 72.12 220 ALA A N 1
ATOM 1712 C CA . ALA A 1 220 ? -38.022 6.099 3.436 1.00 72.12 220 ALA A CA 1
ATOM 1713 C C . ALA A 1 220 ? -38.163 4.841 4.314 1.00 72.12 220 ALA A C 1
ATOM 1715 O O . ALA A 1 220 ? -39.269 4.323 4.468 1.00 72.12 220 ALA A O 1
ATOM 1716 N N . GLU A 1 221 ? -37.068 4.369 4.914 1.00 70.62 221 GLU A N 1
ATOM 1717 C CA . GLU A 1 221 ? -37.066 3.247 5.859 1.00 70.62 221 GLU A CA 1
ATOM 1718 C C . GLU A 1 221 ? -37.786 3.623 7.173 1.00 70.62 221 GLU A C 1
ATOM 1720 O O . GLU A 1 221 ? -38.629 2.863 7.643 1.00 70.62 221 GLU A O 1
ATOM 1725 N N . GLU A 1 222 ? -37.572 4.829 7.708 1.00 63.75 222 GLU A N 1
ATOM 1726 C CA . GLU A 1 222 ? -38.290 5.359 8.882 1.00 63.75 222 GLU A CA 1
ATOM 1727 C C . GLU A 1 222 ? -39.795 5.550 8.616 1.00 63.75 222 GLU A C 1
ATOM 1729 O O . GLU A 1 222 ? -40.630 5.231 9.466 1.00 63.75 222 GLU A O 1
ATOM 1734 N N . ALA A 1 223 ? -40.174 6.007 7.418 1.00 62.44 223 ALA A N 1
ATOM 17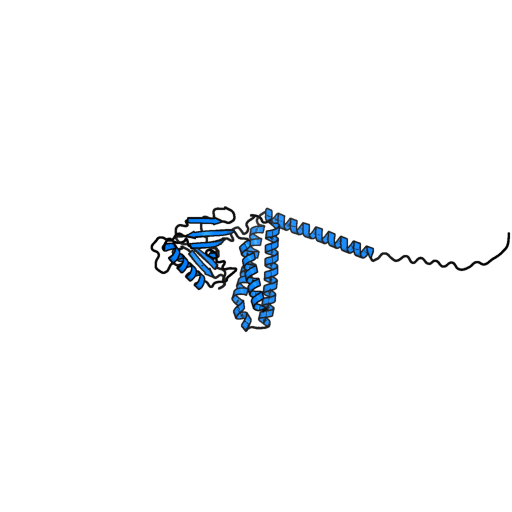35 C CA . ALA A 1 223 ? -41.577 6.082 7.011 1.00 62.44 223 ALA A CA 1
ATOM 1736 C C . ALA A 1 223 ? -42.224 4.689 6.896 1.00 62.44 223 ALA A C 1
ATOM 1738 O O . ALA A 1 223 ? -43.380 4.521 7.282 1.00 62.44 223 ALA A O 1
ATOM 1739 N N . ALA A 1 224 ? -41.491 3.678 6.419 1.00 59.81 224 ALA A N 1
ATOM 1740 C CA . ALA A 1 224 ? -41.984 2.303 6.337 1.00 59.81 224 ALA A CA 1
ATOM 1741 C C . ALA A 1 224 ? -42.164 1.658 7.726 1.00 59.81 224 ALA A C 1
ATOM 1743 O O . ALA A 1 224 ? -43.175 0.995 7.962 1.00 59.81 224 ALA A O 1
ATOM 1744 N N . VAL A 1 225 ? -41.246 1.897 8.669 1.00 59.84 225 VAL A N 1
ATOM 1745 C CA . VAL A 1 225 ? -41.379 1.429 10.064 1.00 59.84 225 VAL A CA 1
ATOM 1746 C C . VAL A 1 225 ? -42.599 2.072 10.737 1.00 59.84 225 VAL A C 1
ATOM 1748 O O . VAL A 1 225 ? -43.432 1.357 11.292 1.00 59.84 225 VAL A O 1
ATOM 1751 N N . ASN A 1 226 ? -42.801 3.384 10.562 1.00 56.91 226 ASN A N 1
ATOM 1752 C CA . ASN A 1 226 ? -43.964 4.095 11.110 1.00 56.91 226 ASN A CA 1
ATOM 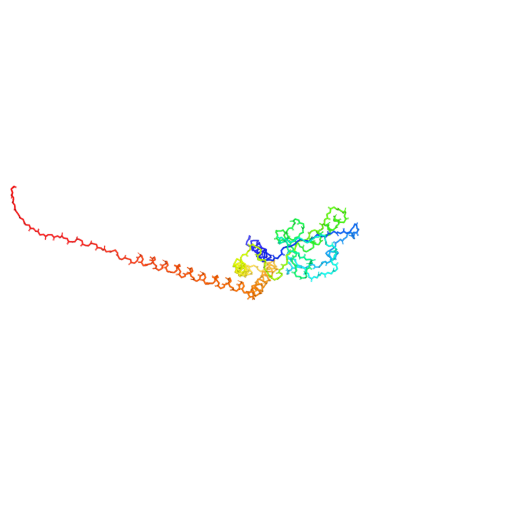1753 C C . ASN A 1 226 ? -45.312 3.609 10.536 1.00 56.91 226 ASN A C 1
ATOM 1755 O O . ASN A 1 226 ? -46.310 3.560 11.255 1.00 56.91 226 ASN A O 1
ATOM 1759 N N . VAL A 1 227 ? -45.368 3.218 9.257 1.00 55.75 227 VAL A N 1
ATOM 1760 C CA . VAL A 1 227 ? -46.581 2.627 8.652 1.00 55.75 227 VAL A CA 1
ATOM 1761 C C . VAL A 1 227 ? -46.858 1.225 9.209 1.00 55.75 227 VAL A C 1
ATOM 1763 O O . VAL A 1 227 ? -48.019 0.857 9.398 1.00 55.75 227 VAL A O 1
ATOM 1766 N N . THR A 1 228 ? -45.812 0.460 9.528 1.00 54.19 228 THR A N 1
ATOM 1767 C CA . THR A 1 228 ? -45.941 -0.895 10.089 1.00 54.19 228 THR A CA 1
ATOM 1768 C C . THR A 1 228 ? -46.425 -0.861 11.546 1.00 54.19 228 THR A C 1
ATOM 1770 O O . THR A 1 228 ? -47.284 -1.661 11.925 1.00 54.19 228 THR A O 1
ATOM 1773 N N . ASP A 1 229 ? -45.970 0.118 12.335 1.00 48.69 229 ASP A N 1
ATOM 1774 C CA . ASP A 1 229 ? -46.446 0.347 13.708 1.00 48.69 229 ASP A CA 1
ATOM 1775 C C . ASP A 1 229 ? -47.908 0.829 13.752 1.00 48.69 229 ASP A C 1
ATOM 1777 O O . ASP A 1 229 ? -48.684 0.405 14.614 1.00 48.69 229 ASP A O 1
ATOM 1781 N N . LEU A 1 230 ? -48.343 1.634 12.774 1.00 50.28 230 LEU 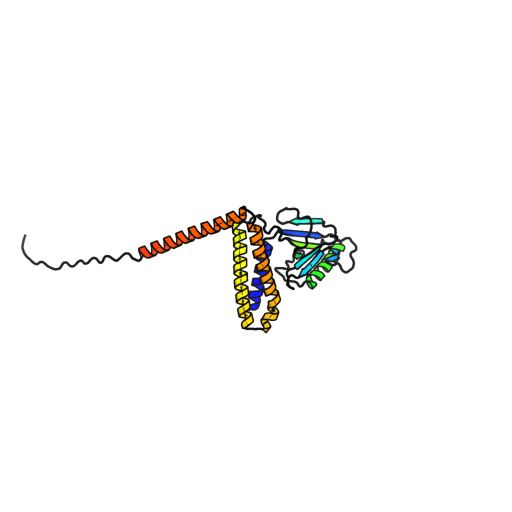A N 1
ATOM 1782 C CA . LEU A 1 230 ? -49.750 2.040 12.639 1.00 50.28 230 LEU A CA 1
ATOM 1783 C C . LEU A 1 230 ? -50.672 0.876 12.228 1.00 50.28 230 LEU A C 1
ATOM 1785 O O . LEU A 1 230 ? -51.844 0.853 12.611 1.00 50.28 230 LEU A O 1
ATOM 1789 N N . GLN A 1 231 ? -50.164 -0.124 11.500 1.00 46.75 231 GLN A N 1
ATOM 1790 C CA . GLN A 1 231 ? -50.934 -1.322 11.141 1.00 46.75 231 GLN A CA 1
ATOM 1791 C C . GLN A 1 231 ? -51.078 -2.325 12.299 1.00 46.75 231 GLN A C 1
ATOM 1793 O O . GLN A 1 231 ? -52.057 -3.071 12.327 1.00 46.75 231 GLN A O 1
ATOM 1798 N N . GLN A 1 232 ? -50.175 -2.313 13.289 1.00 50.38 232 GLN A N 1
ATOM 1799 C CA . GLN A 1 232 ? -50.308 -3.125 14.510 1.00 50.38 232 GLN A CA 1
ATOM 1800 C C . GLN A 1 232 ? -51.214 -2.492 15.584 1.00 50.38 232 GLN A C 1
ATOM 1802 O O . GLN A 1 232 ? -51.651 -3.195 16.495 1.00 50.38 232 GLN A O 1
ATOM 1807 N N . GLN A 1 233 ? -51.563 -1.203 15.466 1.00 45.31 233 GLN A N 1
ATOM 1808 C CA . GLN A 1 233 ? -52.444 -0.490 16.409 1.00 45.31 233 GLN A CA 1
ATOM 1809 C C . GLN A 1 233 ? -53.915 -0.370 15.963 1.00 45.31 233 GLN A C 1
ATOM 1811 O O . GLN A 1 233 ? -54.688 0.364 16.579 1.00 45.31 233 GLN A O 1
ATOM 1816 N N . SER A 1 234 ? -54.358 -1.106 14.937 1.00 38.81 234 SER A N 1
ATOM 1817 C CA . SER A 1 234 ? -55.796 -1.185 14.629 1.00 38.81 234 SER A CA 1
ATOM 1818 C C . SER A 1 234 ? -56.532 -2.008 15.708 1.00 38.81 234 SER A C 1
ATOM 1820 O O . SER A 1 234 ? -56.217 -3.190 15.875 1.00 38.81 234 SER A O 1
ATOM 1822 N N . PRO A 1 235 ? -57.517 -1.454 16.448 1.00 42.84 235 PRO A N 1
ATOM 1823 C CA . PRO A 1 235 ? -58.229 -2.206 17.475 1.00 42.84 235 PRO A CA 1
ATOM 1824 C C . PRO A 1 235 ? -59.132 -3.256 16.823 1.00 42.84 235 PRO A C 1
ATOM 1826 O O . PRO A 1 235 ? -59.910 -2.950 15.918 1.00 42.84 235 PRO A O 1
ATOM 1829 N N . ARG A 1 236 ? -59.080 -4.496 17.324 1.00 37.38 236 ARG A N 1
ATOM 1830 C CA . ARG A 1 236 ? -60.095 -5.520 17.048 1.00 37.38 236 ARG A CA 1
ATOM 1831 C C . ARG A 1 236 ? -61.455 -5.010 17.537 1.00 37.38 236 ARG A C 1
ATOM 1833 O O . ARG A 1 236 ? -61.739 -5.056 18.733 1.00 37.38 236 ARG A O 1
ATOM 1840 N N . LEU A 1 237 ? -62.291 -4.532 16.615 1.00 38.84 237 LEU A N 1
ATOM 1841 C CA . LEU A 1 237 ? -63.715 -4.300 16.854 1.00 38.84 237 LEU A CA 1
ATOM 1842 C C . LEU A 1 237 ? -64.347 -5.625 17.296 1.00 38.84 237 LEU A C 1
ATOM 1844 O O . LEU A 1 237 ? -64.495 -6.559 16.511 1.00 38.84 237 LEU A O 1
ATOM 1848 N N . SER A 1 238 ? -64.656 -5.711 18.588 1.00 41.69 238 SER A N 1
ATOM 1849 C CA . SER A 1 238 ? -65.397 -6.820 19.179 1.00 41.69 238 SER A CA 1
ATOM 1850 C C . SER A 1 238 ? -66.872 -6.628 18.837 1.00 41.69 238 SER A C 1
ATOM 1852 O O . SER A 1 238 ? -67.501 -5.683 19.312 1.00 41.69 238 SER A O 1
ATOM 1854 N N . VAL A 1 239 ? -67.408 -7.494 17.978 1.00 41.50 239 VAL A N 1
ATOM 1855 C CA . VAL A 1 239 ? -68.846 -7.589 17.709 1.00 41.50 239 VAL A CA 1
ATOM 1856 C C . VAL A 1 239 ? -69.489 -8.256 18.922 1.00 41.50 239 VAL A C 1
ATOM 1858 O O . VAL A 1 239 ? -69.260 -9.435 19.181 1.00 41.50 239 VAL A O 1
ATOM 1861 N N . ASN A 1 240 ? -70.237 -7.472 19.694 1.00 39.25 240 ASN A N 1
ATOM 1862 C CA . ASN A 1 240 ? -71.038 -7.940 20.817 1.00 39.25 240 ASN A CA 1
ATOM 1863 C C . ASN A 1 240 ? -72.471 -8.157 20.305 1.00 39.25 240 ASN A C 1
ATOM 1865 O O . ASN A 1 240 ? -73.258 -7.215 20.275 1.00 39.25 240 ASN A O 1
ATOM 1869 N N . ASP A 1 241 ? -72.799 -9.379 19.881 1.00 40.28 241 ASP A N 1
ATOM 1870 C CA . ASP A 1 241 ? -74.186 -9.794 19.640 1.00 40.28 241 ASP A CA 1
ATOM 1871 C C . ASP A 1 241 ? -74.747 -10.395 20.933 1.00 40.28 241 ASP A C 1
ATOM 1873 O O . ASP A 1 241 ? -74.594 -11.579 21.231 1.00 40.28 241 ASP A O 1
ATOM 1877 N N . GLY A 1 242 ? -75.367 -9.533 21.737 1.00 41.00 242 GLY A N 1
ATOM 1878 C CA . GLY A 1 242 ? -76.240 -9.924 22.835 1.00 41.00 242 GLY A CA 1
ATOM 1879 C C . GLY A 1 242 ? -77.685 -9.656 22.439 1.00 41.00 242 GLY A C 1
ATOM 1880 O O . GLY A 1 242 ? -78.161 -8.534 22.592 1.00 41.00 242 GLY A O 1
ATOM 1881 N N . SER A 1 243 ? -78.384 -10.674 21.938 1.00 38.00 243 SER A N 1
ATOM 1882 C CA . SER A 1 243 ? -79.841 -10.654 21.803 1.00 38.00 243 SER A CA 1
ATOM 1883 C C . SER A 1 243 ? -80.408 -11.882 22.505 1.00 38.00 243 SER A C 1
ATOM 1885 O O . SER A 1 243 ? -80.333 -13.000 22.001 1.00 38.00 243 SER A O 1
ATOM 1887 N N . THR A 1 244 ? -80.927 -11.658 23.710 1.00 41.53 244 THR A N 1
ATOM 1888 C CA . THR A 1 244 ? -81.777 -12.599 24.437 1.00 41.53 244 THR A CA 1
ATOM 1889 C C . THR A 1 244 ? -83.142 -11.964 24.649 1.00 41.53 244 THR A C 1
ATOM 1891 O O . THR A 1 244 ? -83.236 -10.859 25.181 1.00 41.53 244 THR A O 1
ATOM 1894 N N . ASP A 1 245 ? -84.140 -12.753 24.259 1.00 38.44 245 ASP A N 1
ATOM 1895 C CA . ASP A 1 245 ? -85.529 -12.799 24.704 1.00 38.44 245 ASP A CA 1
ATOM 1896 C C . ASP A 1 245 ? -86.492 -11.685 24.273 1.00 38.44 245 ASP A C 1
ATOM 1898 O O . ASP A 1 245 ? -86.495 -10.581 24.805 1.00 38.44 245 ASP A O 1
ATOM 1902 N N . ASP A 1 246 ? -87.463 -12.071 23.434 1.00 38.47 246 ASP A N 1
ATOM 1903 C CA . ASP A 1 246 ? -88.849 -11.931 23.878 1.00 38.47 246 ASP A CA 1
ATOM 1904 C C . ASP A 1 246 ? -89.714 -13.129 23.454 1.00 38.47 246 ASP A C 1
ATOM 1906 O O . ASP A 1 246 ? -89.668 -13.639 22.329 1.00 38.47 246 ASP A O 1
ATOM 1910 N N . HIS A 1 247 ? -90.485 -13.596 24.426 1.00 40.19 247 HIS A N 1
ATOM 1911 C CA . HIS A 1 247 ? -91.445 -14.678 24.343 1.00 40.19 247 HIS A CA 1
ATOM 1912 C C . HIS A 1 247 ? -92.718 -14.211 23.630 1.00 40.19 247 HIS A C 1
ATOM 1914 O O . HIS A 1 247 ? -93.264 -13.160 23.941 1.00 40.19 247 HIS A O 1
ATOM 1920 N N . GLY A 1 248 ? -93.342 -15.110 22.863 1.00 35.44 248 GLY A N 1
ATOM 1921 C CA . GLY A 1 248 ? -94.802 -15.190 22.903 1.00 35.44 248 GLY A CA 1
ATOM 1922 C C . GLY A 1 248 ? -95.522 -15.457 21.594 1.00 35.44 248 GLY A C 1
ATOM 1923 O O . GLY A 1 248 ? -95.767 -14.529 20.843 1.00 35.44 248 GLY A O 1
ATOM 1924 N N . LYS A 1 249 ? -96.067 -16.684 21.511 1.00 40.19 249 LYS A N 1
ATOM 1925 C CA . LYS A 1 249 ? -97.433 -17.003 21.038 1.00 40.19 249 LYS A CA 1
ATOM 1926 C C . LYS A 1 249 ? -97.729 -16.758 19.538 1.00 40.19 249 LYS A C 1
ATOM 1928 O O . LYS A 1 249 ? -97.294 -15.791 18.957 1.00 40.19 249 LYS A O 1
ATOM 1933 N N . ILE A 1 250 ? -98.555 -17.503 18.805 1.00 43.78 250 ILE A N 1
ATOM 1934 C CA . ILE A 1 250 ? -99.401 -18.691 18.969 1.00 43.78 250 ILE A CA 1
ATOM 1935 C C . ILE A 1 250 ? -99.987 -18.947 17.553 1.00 43.78 250 ILE A C 1
ATOM 1937 O O . ILE A 1 250 ? -100.366 -17.991 16.888 1.00 43.78 250 ILE A O 1
ATOM 1941 N N . ARG A 1 251 ? -100.156 -20.230 17.192 1.00 39.41 251 ARG A N 1
ATOM 1942 C CA . ARG A 1 251 ? -101.152 -20.837 16.266 1.00 39.41 251 ARG A CA 1
ATOM 1943 C C . ARG A 1 251 ? -101.137 -20.604 14.740 1.00 39.41 251 ARG A C 1
ATOM 1945 O O . ARG A 1 251 ? -101.292 -19.490 14.275 1.00 39.41 251 ARG A O 1
ATOM 1952 N N . GLN A 1 252 ? -101.222 -21.772 14.073 1.00 44.56 252 GLN A N 1
ATOM 1953 C CA . GLN A 1 252 ? -102.177 -22.219 13.025 1.00 44.56 252 GLN A CA 1
ATOM 1954 C C . GLN A 1 252 ? -102.196 -21.408 11.716 1.00 44.56 252 GLN A C 1
ATOM 1956 O O . GLN A 1 252 ? -102.322 -20.195 11.734 1.00 44.56 252 GLN A O 1
ATOM 1961 N N . HIS A 1 253 ? -102.102 -22.016 10.535 1.00 46.09 253 HIS A N 1
ATOM 1962 C CA . HIS A 1 253 ? -102.741 -23.244 10.052 1.00 46.09 253 HIS A CA 1
ATOM 1963 C C . HIS A 1 253 ? -101.872 -23.958 9.013 1.00 46.09 253 HIS A C 1
ATOM 1965 O O . HIS A 1 253 ? -101.106 -23.256 8.318 1.00 46.09 253 HIS A O 1
#

Organism: Phytophthora sojae (strain P6497) (NCBI:txid1094619)

Sequence (253 aa):
MALRLWRVEVVLVVQKLLSLGSTYQVRYLLSEAPPDDVKFQDVGLKVAAVVNSHVFQVTETQNEPPMVGTSTDDGSSICSIEAGDYLVGMGVDDFLVCPRSLEQVEQDVTAAGVEAARGEMAVVLRFVRMGAFVRDVGRTPGNILSILDELKSTCENLLTRYELLAAENEAVVEELRSSKELLKYVKIMGCEARKTLMEDPKFKFADKFRAWYGDMRRNAEEAAVNVTDLQQQSPRLSVNDGSTDDHGKIRQH

Foldseek 3Di:
DVLVVLLLLLLVLVVLQLVFFWKKKWWAQDALDDPLADFVVVQQWDWDDDLQFLKIFTAGGGPGHDIPDMDTPVRDDPPDDDGGKIFQDKDPDGCSVPPDGPVVVRVVRSVQNVCSSNVNGITMTMITDCPLHGDPVVDALLVVVVSLVVSLVSLVVSLVVLVVVCVVDVVSCVVCVSSNVSSVVSNVSSVVSLVSLCVDPRNVVSVVVVVVVVVVVVVVVVVVVVVVVVVVPDDDPDDDDDDDDDDDDDDDD

pLDDT: mean 77.55, std 16.19, range [35.44, 93.56]

Radius of gyration: 31.5 Å; chains: 1; bounding box: 132×42×50 Å

Secondary structure (DSSP, 8-state):
-HHHHHHHHHHHHHHHHHTTSEEEEEEE---S---SS--TTTTTEEEEEGGGSS-EEEEEE-SPPPEEEEEETTS----S--TT-EEEEETTEETTTS---HHHHHHHHHHHHHHHHTTS--EEEEEEE-TTS---TT--HHHHHHHHHHHHHHHHHHHHHHHHHHHH-HHHHHHHHHHHHHHHHHHHHHHHHHHHHTTSHHHHHHHHHHHHHHHHHHHHHHHHHHHHHHHHT--------------------